Protein AF-A0A2K0TK95-F1 (afdb_monomer_lite)

Foldseek 3Di:
DDPPQDPHPDDDDDDDDPVVLVLLVVVVCVVCVPDDPDPPDPDDDPVSVVVSVVVVVVVVVLVCLVLVLVVLLLVLQLVLLCVVQVCLVPDVVSVVSSCVSNDDPPDDDPCRVPNDCPDPPPVPPDDRPDPVSVVSNVVSVVSVVVSPPPDDDVCNVVVVVVVVVVPPDPPPPPDDPDDPDDFAFDDDPDDDPQVVVCVVPVDRDPPPQKDAPQCLCCPDPVVVVVVGHDDPDPHIDGPCNSGGGDPPPPDDDDPDDDD

Organism: NCBI:txid398673

InterPro domains:
  IPR051346 OTU Domain-Containing Deubiquitinase [PTHR13367] (1-124)

Sequence (259 aa):
MRLRQLGSTQSVTFVAPPEVYRSILDLRTEHTRGELSFKTTQIVTSVDVVRWLLEQSCRFNEQMMPLHIAQGLNFCHRTNALWKHPEFLTDQSSLKKLLGVIQLQEHQTLEQLYGTRHSASQTDKMNFDFAQLQRFSFVLDKKRCTASSEALTPAAPFMEVEQEREVEFEVEQVREKHSDIQYTPCKFPGVAGFIKSFVVTGNLEAGGPYLQAFEFIGMTKIGRKFKIKKTASRLFVTREFANTTVHTTRGMGPLESLN

Structure (mmCIF, N/CA/C/O backbone):
data_AF-A0A2K0TK95-F1
#
_entry.id   AF-A0A2K0TK95-F1
#
loop_
_atom_site.group_PDB
_atom_site.id
_atom_site.type_symbol
_atom_site.label_atom_id
_atom_site.label_alt_id
_atom_site.label_comp_id
_atom_site.label_asym_id
_atom_site.label_entity_id
_atom_site.label_seq_id
_atom_site.pdbx_PDB_ins_code
_atom_site.Cartn_x
_atom_site.Cartn_y
_atom_site.Cartn_z
_atom_site.occupancy
_atom_site.B_iso_or_equiv
_atom_site.auth_seq_id
_atom_site.auth_comp_id
_atom_site.auth_asym_id
_atom_site.auth_atom_id
_atom_site.pdbx_PDB_model_num
ATOM 1 N N . MET A 1 1 ? 5.107 -8.353 -11.875 1.00 45.28 1 MET A N 1
ATOM 2 C CA . MET A 1 1 ? 6.148 -8.757 -12.860 1.00 45.28 1 MET A CA 1
ATOM 3 C C . MET A 1 1 ? 7.548 -8.828 -12.236 1.00 45.28 1 MET A C 1
ATOM 5 O O . MET A 1 1 ? 7.823 -8.090 -11.302 1.00 45.28 1 MET A O 1
ATOM 9 N N . ARG A 1 2 ? 8.461 -9.666 -12.760 1.00 48.44 2 ARG A N 1
ATOM 10 C CA . ARG A 1 2 ? 9.912 -9.599 -12.461 1.00 48.44 2 ARG A CA 1
ATOM 11 C C . ARG A 1 2 ? 10.665 -9.165 -13.726 1.00 48.44 2 ARG A C 1
ATOM 13 O O . ARG A 1 2 ? 10.821 -9.973 -14.635 1.00 48.44 2 ARG A O 1
ATOM 20 N N . LEU A 1 3 ? 11.130 -7.915 -13.769 1.00 65.69 3 LEU A N 1
ATOM 21 C CA . LEU A 1 3 ? 11.826 -7.287 -14.908 1.00 65.69 3 LEU A CA 1
ATOM 22 C C . LEU A 1 3 ? 13.277 -7.794 -15.059 1.00 65.69 3 LEU A C 1
ATOM 24 O O . LEU A 1 3 ? 14.240 -7.075 -14.797 1.00 65.69 3 LEU A O 1
ATOM 28 N N . ARG A 1 4 ? 13.463 -9.065 -15.426 1.00 73.25 4 ARG A N 1
ATOM 29 C CA . ARG A 1 4 ? 14.799 -9.638 -15.675 1.00 73.25 4 ARG A CA 1
ATOM 30 C C . ARG A 1 4 ? 15.240 -9.325 -17.112 1.00 73.25 4 ARG A C 1
ATOM 32 O O . ARG A 1 4 ? 14.460 -9.521 -18.029 1.00 73.25 4 ARG A O 1
ATOM 39 N N . GLN A 1 5 ? 16.504 -8.932 -17.303 1.00 75.12 5 GLN A N 1
ATOM 40 C CA . GLN A 1 5 ? 17.118 -8.609 -18.613 1.00 75.12 5 GLN A CA 1
ATOM 41 C C . GLN A 1 5 ? 16.611 -7.328 -19.308 1.00 75.12 5 GLN A C 1
ATOM 43 O O . GLN A 1 5 ? 16.743 -7.186 -20.530 1.00 75.12 5 GLN A O 1
ATOM 48 N N . LEU A 1 6 ? 16.087 -6.370 -18.538 1.00 73.31 6 LEU A N 1
ATOM 49 C CA . LEU A 1 6 ? 15.752 -5.043 -19.048 1.00 73.31 6 LEU A CA 1
ATOM 50 C C . LEU A 1 6 ? 17.000 -4.364 -19.645 1.00 73.31 6 LEU A C 1
ATOM 52 O O . LEU A 1 6 ? 18.047 -4.316 -19.001 1.00 73.31 6 LEU A O 1
ATOM 56 N N . GLY A 1 7 ? 16.898 -3.885 -20.885 1.00 67.94 7 GLY A N 1
ATOM 57 C CA . GLY A 1 7 ? 18.006 -3.286 -21.640 1.00 67.94 7 GLY A CA 1
ATOM 58 C C . GLY A 1 7 ? 18.851 -4.272 -22.459 1.00 67.94 7 GLY A C 1
ATOM 59 O O . GLY A 1 7 ? 19.685 -3.826 -23.240 1.00 67.94 7 GLY A O 1
ATOM 60 N N . SER A 1 8 ? 18.635 -5.590 -22.332 1.00 78.94 8 SER A N 1
ATOM 61 C CA . SER A 1 8 ? 19.323 -6.613 -23.143 1.00 78.94 8 SER A CA 1
ATOM 62 C C . SER A 1 8 ? 18.391 -7.283 -24.154 1.00 78.94 8 SER A C 1
ATOM 64 O O . SER A 1 8 ? 18.661 -7.254 -25.351 1.00 78.94 8 SER A O 1
ATOM 66 N N . THR A 1 9 ? 17.290 -7.874 -23.687 1.00 81.31 9 THR A N 1
ATOM 67 C CA . THR A 1 9 ? 16.287 -8.551 -24.536 1.00 81.31 9 THR A CA 1
ATOM 68 C C . THR A 1 9 ? 14.897 -7.937 -24.406 1.00 81.31 9 THR A C 1
ATOM 70 O O . THR A 1 9 ? 14.016 -8.241 -25.205 1.00 81.31 9 THR A O 1
ATOM 73 N N . GLN A 1 10 ? 14.696 -7.076 -23.406 1.00 80.94 10 GLN A N 1
ATOM 74 C CA . GLN A 1 10 ? 13.426 -6.427 -23.105 1.00 80.94 10 GLN A CA 1
ATOM 75 C C . GLN A 1 10 ? 13.610 -4.911 -23.036 1.00 80.94 10 GLN A C 1
ATOM 77 O O . GLN A 1 10 ? 14.616 -4.422 -22.518 1.00 80.94 10 GLN A O 1
ATOM 82 N N . SER A 1 11 ? 12.613 -4.173 -23.516 1.00 81.06 11 SER A N 1
ATOM 83 C CA . SER A 1 11 ? 12.519 -2.716 -23.420 1.00 81.06 11 SER A CA 1
ATOM 84 C C . SER A 1 11 ? 11.207 -2.318 -22.753 1.00 81.06 11 SER A C 1
ATOM 86 O O . SER A 1 11 ? 10.224 -3.052 -22.825 1.00 81.06 11 SER A O 1
ATOM 88 N N . VAL A 1 12 ? 11.189 -1.143 -22.129 1.00 83.06 12 VAL A N 1
ATOM 89 C CA . VAL A 1 12 ? 9.991 -0.558 -21.518 1.00 83.06 12 VAL A CA 1
ATOM 90 C C . VAL A 1 12 ? 9.650 0.726 -22.259 1.00 83.06 12 VAL A C 1
ATOM 92 O O . VAL A 1 12 ? 10.527 1.546 -22.531 1.00 83.06 12 VAL A O 1
ATOM 95 N N . THR A 1 13 ? 8.370 0.890 -22.568 1.00 86.62 13 THR A N 1
ATOM 96 C CA . THR A 1 13 ? 7.809 2.111 -23.141 1.00 86.62 13 THR A CA 1
ATOM 97 C C . THR A 1 13 ? 6.749 2.628 -22.187 1.00 86.62 13 THR A C 1
ATOM 99 O O . THR A 1 13 ? 5.870 1.877 -21.773 1.00 86.62 13 THR A O 1
ATOM 102 N N . PHE A 1 14 ? 6.844 3.905 -21.835 1.00 87.50 14 PHE A N 1
ATOM 103 C CA . PHE A 1 14 ? 5.865 4.572 -20.989 1.00 87.50 14 PHE A CA 1
ATOM 104 C C . PHE A 1 14 ? 4.811 5.222 -21.877 1.00 87.50 14 PHE A C 1
ATOM 106 O O . PHE A 1 14 ? 5.149 5.945 -22.815 1.00 87.50 14 PHE A O 1
ATOM 113 N N . VAL A 1 15 ? 3.544 4.964 -21.576 1.00 88.25 15 VAL A N 1
ATOM 114 C CA . VAL A 1 15 ? 2.404 5.606 -22.230 1.00 88.25 15 VAL A CA 1
ATOM 115 C C . VAL A 1 15 ? 1.676 6.395 -21.156 1.00 88.25 15 VAL A C 1
ATOM 117 O O . VAL A 1 15 ? 1.347 5.848 -20.109 1.00 88.25 15 VAL A O 1
ATOM 120 N N . ALA A 1 16 ? 1.472 7.683 -21.400 1.00 86.00 16 ALA A N 1
ATOM 121 C CA . ALA A 1 16 ? 0.841 8.587 -20.454 1.00 86.00 16 ALA A CA 1
ATOM 122 C C . ALA A 1 16 ? -0.153 9.496 -21.189 1.00 86.00 16 ALA A C 1
ATOM 124 O O . ALA A 1 16 ? 0.132 9.905 -22.321 1.00 86.00 16 ALA A O 1
ATOM 125 N N . PRO A 1 17 ? -1.298 9.830 -20.572 1.00 92.56 17 PRO A N 1
ATOM 126 C CA . PRO A 1 17 ? -2.205 10.826 -21.120 1.00 92.56 17 PRO A CA 1
ATOM 127 C C . PRO A 1 17 ? -1.558 12.228 -21.101 1.00 92.56 17 PRO A C 1
ATOM 129 O O . PRO A 1 17 ? -0.597 12.458 -20.351 1.00 92.56 17 PRO A O 1
ATOM 132 N N . PRO A 1 18 ? -2.051 13.182 -21.915 1.00 89.81 18 PRO A N 1
ATOM 133 C CA . PRO A 1 18 ? -1.459 14.517 -22.035 1.00 89.81 18 PRO A CA 1
ATOM 134 C C . PRO A 1 18 ? -1.312 15.267 -20.703 1.00 89.81 18 PRO A C 1
ATOM 136 O O . PRO A 1 18 ? -0.370 16.040 -20.530 1.00 89.81 18 PRO A O 1
ATOM 139 N N . GLU A 1 19 ? -2.223 15.040 -19.760 1.00 92.56 19 GLU A N 1
ATOM 140 C CA . GLU A 1 19 ? -2.238 15.654 -18.430 1.00 92.56 19 GLU A CA 1
ATOM 141 C C . GLU A 1 19 ? -1.043 15.182 -17.592 1.00 92.56 19 GLU A C 1
ATOM 143 O O . GLU A 1 19 ? -0.318 15.996 -17.019 1.00 92.56 19 GLU A O 1
ATOM 148 N N . VAL A 1 20 ? -0.776 13.874 -17.598 1.00 91.62 20 VAL A N 1
ATOM 149 C CA . VAL A 1 20 ? 0.371 13.274 -16.901 1.00 91.62 20 VAL A CA 1
ATOM 150 C C . VAL A 1 20 ? 1.680 13.701 -17.559 1.00 91.62 20 VAL A C 1
ATOM 152 O O . VAL A 1 20 ? 2.631 14.050 -16.865 1.00 91.62 20 VAL A O 1
ATOM 155 N N . TYR A 1 21 ? 1.727 13.752 -18.895 1.00 89.94 21 TYR A N 1
ATOM 156 C CA . TYR A 1 21 ? 2.911 14.224 -19.617 1.00 89.94 21 TYR A CA 1
ATOM 157 C C . TYR A 1 21 ? 3.297 15.658 -19.225 1.00 89.94 21 TYR A C 1
ATOM 159 O O . TYR A 1 21 ? 4.472 15.934 -18.980 1.00 89.94 21 TYR A O 1
ATOM 167 N N . ARG A 1 22 ? 2.314 16.564 -19.117 1.00 89.19 22 ARG A N 1
ATOM 168 C CA . ARG A 1 22 ? 2.537 17.941 -18.642 1.00 89.19 22 ARG A CA 1
ATOM 169 C C . ARG A 1 22 ? 3.030 17.961 -17.198 1.00 89.19 22 ARG A C 1
ATOM 171 O O . ARG A 1 22 ? 4.047 18.585 -16.930 1.00 89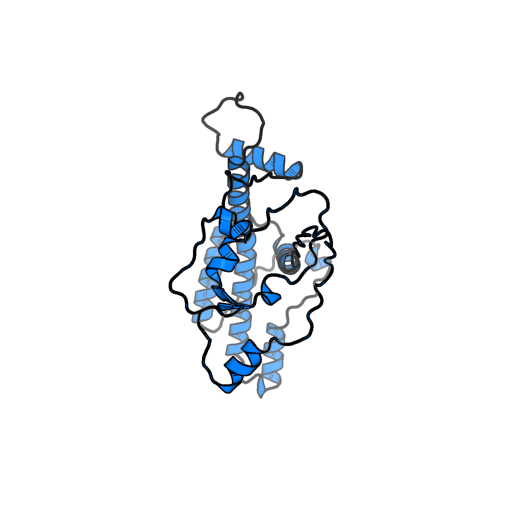.19 22 ARG A O 1
ATOM 178 N N . SER A 1 23 ? 2.401 17.189 -16.312 1.00 91.00 23 SER A N 1
ATOM 179 C CA . SER A 1 23 ? 2.817 17.098 -14.908 1.00 91.00 23 SER A CA 1
ATOM 180 C C . SER A 1 23 ? 4.266 16.605 -14.737 1.00 91.00 23 SER A C 1
ATOM 182 O O . SER A 1 23 ? 5.000 17.114 -13.889 1.00 91.00 23 SER A O 1
ATOM 184 N N . ILE A 1 24 ? 4.724 15.667 -15.579 1.00 91.50 24 ILE A N 1
ATOM 185 C CA . ILE A 1 24 ? 6.128 15.217 -15.602 1.00 91.50 24 ILE A CA 1
ATOM 186 C C . ILE A 1 24 ? 7.073 16.368 -15.980 1.00 91.50 24 ILE A C 1
ATOM 188 O O . ILE A 1 24 ? 8.156 16.503 -15.401 1.00 91.50 24 ILE A O 1
ATOM 192 N N . LEU A 1 25 ? 6.688 17.190 -16.959 1.00 87.62 25 LEU A N 1
ATOM 193 C CA . LEU A 1 25 ? 7.480 18.347 -17.376 1.00 87.62 25 LEU A CA 1
ATOM 194 C C . LEU A 1 25 ? 7.518 19.428 -16.293 1.00 87.62 25 LEU A C 1
ATOM 196 O O . LEU A 1 25 ? 8.600 19.939 -16.003 1.00 87.62 25 LEU A O 1
ATOM 200 N N . ASP A 1 26 ? 6.383 19.727 -15.665 1.00 88.19 26 ASP A N 1
ATOM 201 C CA . ASP A 1 26 ? 6.287 20.729 -14.600 1.00 88.19 26 ASP A CA 1
ATOM 202 C C . ASP A 1 26 ? 7.219 20.365 -13.437 1.00 88.19 26 ASP A C 1
ATOM 204 O O . ASP A 1 26 ? 8.082 21.158 -13.052 1.00 88.19 26 ASP A O 1
ATOM 208 N N . LEU A 1 27 ? 7.168 19.108 -12.986 1.00 87.88 27 LEU A N 1
ATOM 209 C CA . LEU A 1 27 ? 8.042 18.604 -11.928 1.00 87.88 27 LEU A CA 1
ATOM 210 C C . LEU A 1 27 ? 9.535 18.698 -12.284 1.00 87.88 27 LEU A C 1
ATOM 212 O O . LEU A 1 27 ? 10.376 19.028 -11.443 1.00 87.88 27 LEU A O 1
ATOM 216 N N . ARG A 1 28 ? 9.901 18.438 -13.546 1.00 83.94 28 ARG A N 1
ATOM 217 C CA . ARG A 1 28 ? 11.286 18.634 -14.000 1.00 83.94 28 ARG A CA 1
ATOM 218 C C . ARG A 1 28 ? 11.712 20.090 -13.827 1.00 83.94 28 ARG A C 1
ATOM 220 O O . ARG A 1 28 ? 12.834 20.337 -13.381 1.00 83.94 28 ARG A O 1
ATOM 227 N N . THR A 1 29 ? 10.849 21.041 -14.181 1.00 76.31 29 THR A N 1
ATOM 228 C CA . THR A 1 29 ? 11.181 22.468 -14.072 1.00 76.31 29 THR A CA 1
ATOM 229 C C . THR A 1 29 ? 11.347 22.920 -12.625 1.00 76.31 29 THR A C 1
ATOM 231 O O . THR A 1 29 ? 12.261 23.694 -12.355 1.00 76.31 29 THR A O 1
ATOM 234 N N . GLU A 1 30 ? 10.550 22.393 -11.691 1.00 76.81 30 GLU A N 1
ATOM 235 C CA . GLU A 1 30 ? 10.643 22.698 -10.256 1.00 76.81 30 GLU A CA 1
ATOM 236 C C . GLU A 1 30 ? 12.010 22.314 -9.668 1.00 76.81 30 GLU A C 1
ATOM 238 O O . GLU A 1 30 ? 12.629 23.113 -8.963 1.00 76.81 30 GLU A O 1
ATOM 243 N N . HIS A 1 31 ? 12.529 21.135 -10.025 1.00 69.69 31 HIS A N 1
ATOM 244 C CA . HIS A 1 31 ? 13.796 20.617 -9.492 1.00 69.69 31 HIS A CA 1
ATOM 245 C C . HIS A 1 31 ? 15.055 21.061 -10.254 1.00 69.69 31 HIS A C 1
ATOM 247 O O . HIS A 1 31 ? 16.162 20.862 -9.759 1.00 69.69 31 HIS A O 1
ATOM 253 N N . THR A 1 32 ? 14.912 21.667 -11.436 1.00 67.69 32 THR A N 1
ATOM 254 C CA . THR A 1 32 ? 16.045 22.071 -12.299 1.00 67.69 32 THR A CA 1
ATOM 255 C C . THR A 1 32 ? 16.277 23.591 -12.278 1.00 67.69 32 THR A C 1
ATOM 257 O O . THR A 1 32 ? 17.001 24.126 -13.112 1.00 67.69 32 THR A O 1
ATOM 260 N N . ARG A 1 33 ? 15.691 24.315 -11.309 1.00 57.25 33 ARG A N 1
ATOM 261 C CA . ARG A 1 33 ? 15.668 25.794 -11.196 1.00 57.25 33 ARG A CA 1
ATOM 262 C C . ARG A 1 33 ? 17.027 26.530 -11.113 1.00 57.25 33 ARG A C 1
ATOM 264 O O . ARG A 1 33 ? 17.032 27.727 -10.846 1.00 57.25 33 ARG A O 1
ATOM 271 N N . GLY A 1 34 ? 18.162 25.884 -11.374 1.00 56.41 34 GLY A N 1
ATOM 272 C CA . GLY A 1 34 ? 19.488 26.516 -11.349 1.00 56.41 34 GLY A CA 1
ATOM 273 C C . GLY A 1 34 ? 20.395 26.239 -12.549 1.00 56.41 34 GLY A C 1
ATOM 274 O O . GLY A 1 34 ? 21.250 27.064 -12.849 1.00 56.41 34 GLY A O 1
ATOM 275 N N . GLU A 1 35 ? 20.224 25.135 -13.274 1.00 55.25 35 GLU A N 1
ATOM 276 C CA . GLU A 1 35 ? 21.174 24.735 -14.316 1.00 55.25 35 GLU A CA 1
ATOM 277 C C . GLU A 1 35 ? 20.431 24.077 -15.476 1.00 55.25 35 GLU A C 1
ATOM 279 O O . GLU A 1 35 ? 19.753 23.081 -15.276 1.00 55.25 35 GLU A O 1
ATOM 284 N N . LEU A 1 36 ? 20.620 24.618 -16.687 1.00 53.25 36 LEU A N 1
ATOM 285 C CA . LEU A 1 36 ? 20.067 24.205 -17.994 1.00 53.25 36 LEU A CA 1
ATOM 286 C C . LEU A 1 36 ? 18.943 25.107 -18.520 1.00 53.25 36 LEU A C 1
ATOM 288 O O . LEU A 1 36 ? 17.783 24.736 -18.680 1.00 53.25 36 LEU A O 1
ATOM 292 N N . SER A 1 37 ? 19.382 26.307 -18.901 1.00 45.44 37 SER A N 1
ATOM 293 C CA . SER A 1 37 ? 18.887 27.068 -20.050 1.00 45.44 37 SER A CA 1
ATOM 294 C C . SER A 1 37 ? 18.309 26.161 -21.147 1.00 45.44 37 SER A C 1
ATOM 296 O O . SER A 1 37 ? 19.062 25.432 -21.785 1.00 45.44 37 SER A O 1
ATOM 298 N N . PHE A 1 38 ? 16.979 26.188 -21.306 1.00 49.62 38 PHE A N 1
ATOM 299 C CA . PHE A 1 38 ? 16.142 26.189 -22.526 1.00 49.62 38 PHE A CA 1
ATOM 300 C C . PHE A 1 38 ? 16.577 25.425 -23.808 1.00 49.62 38 PHE A C 1
ATOM 302 O O . PHE A 1 38 ? 15.979 25.625 -24.862 1.00 49.62 38 PHE A O 1
ATOM 309 N N . LYS A 1 39 ? 17.597 24.561 -23.797 1.00 50.06 39 LYS A N 1
ATOM 310 C CA . LYS A 1 39 ? 18.219 24.034 -25.027 1.00 50.06 39 LYS A CA 1
ATOM 311 C C . LYS A 1 39 ? 18.348 22.521 -25.126 1.00 50.06 39 LYS A C 1
ATOM 313 O O . LYS A 1 39 ? 18.652 22.040 -26.214 1.00 50.06 39 LYS A O 1
ATOM 318 N N . THR A 1 40 ? 18.056 21.761 -24.076 1.00 50.22 40 THR A N 1
ATOM 319 C CA . THR A 1 40 ? 18.049 20.295 -24.176 1.00 50.22 40 THR A CA 1
ATOM 320 C C . THR A 1 40 ? 16.615 19.811 -24.345 1.00 50.22 40 THR A C 1
ATOM 322 O O . THR A 1 40 ? 15.855 19.740 -23.388 1.00 50.22 40 THR A O 1
ATOM 325 N N . THR A 1 41 ? 16.263 19.582 -25.609 1.00 54.62 41 THR A N 1
ATOM 326 C CA . THR A 1 41 ? 15.181 18.759 -26.171 1.00 54.62 41 THR A CA 1
ATOM 327 C C . THR A 1 41 ? 14.015 18.408 -25.233 1.00 54.62 41 THR A C 1
ATOM 329 O O . THR A 1 41 ? 14.176 17.661 -24.274 1.00 54.62 41 THR A O 1
ATOM 332 N N . GLN A 1 42 ? 12.807 18.859 -25.599 1.00 61.78 42 GLN A N 1
ATOM 333 C CA . GLN A 1 42 ? 11.500 18.658 -24.935 1.00 61.78 42 GLN A CA 1
ATOM 334 C C . GLN A 1 42 ? 11.056 17.191 -24.723 1.00 61.78 42 GLN A C 1
ATOM 336 O O . GLN A 1 42 ? 9.891 16.929 -24.427 1.00 61.78 42 GLN A O 1
ATOM 341 N N . ILE A 1 43 ? 11.945 16.220 -24.917 1.00 77.81 43 ILE A N 1
ATOM 342 C CA . ILE A 1 43 ? 11.626 14.800 -24.870 1.00 77.81 43 ILE A CA 1
ATOM 343 C C . ILE A 1 43 ? 11.712 14.330 -23.418 1.00 77.81 43 ILE A C 1
ATOM 345 O O . ILE A 1 43 ? 12.725 14.507 -22.736 1.00 77.81 43 ILE A O 1
ATOM 349 N N . VAL A 1 44 ? 10.624 13.729 -22.944 1.00 84.44 44 VAL A N 1
ATOM 350 C CA . VAL A 1 44 ? 10.576 13.069 -21.641 1.00 84.44 44 VAL A CA 1
ATOM 351 C C . VAL A 1 44 ? 11.434 11.809 -21.665 1.00 84.44 44 VAL A C 1
ATOM 353 O O . VAL A 1 44 ? 11.290 10.967 -22.549 1.00 84.44 44 VAL A O 1
ATOM 356 N N . THR A 1 45 ? 12.336 11.677 -20.691 1.00 88.31 45 THR A N 1
ATOM 357 C CA . THR A 1 45 ? 13.157 10.476 -20.515 1.00 88.31 45 THR A CA 1
ATOM 358 C C . THR A 1 45 ? 12.558 9.579 -19.437 1.00 88.31 45 THR A C 1
ATOM 360 O O . THR A 1 45 ? 11.756 10.018 -18.611 1.00 88.31 45 THR A O 1
ATOM 363 N N . SER A 1 46 ? 12.983 8.316 -19.391 1.00 88.69 46 SER A N 1
ATOM 364 C CA . SER A 1 46 ? 12.563 7.384 -18.338 1.00 88.69 46 SER A CA 1
ATOM 365 C C . SER A 1 46 ? 12.920 7.870 -16.928 1.00 88.69 46 SER A C 1
ATOM 367 O O . SER A 1 46 ? 12.195 7.570 -15.984 1.00 88.69 46 SER A O 1
ATOM 369 N N . VAL A 1 47 ? 14.000 8.645 -16.771 1.00 87.50 47 VAL A N 1
ATOM 370 C CA . VAL A 1 47 ? 14.409 9.219 -15.477 1.00 87.50 47 VAL A CA 1
ATOM 371 C C . VAL A 1 47 ? 13.367 10.212 -14.969 1.00 87.50 47 VAL A C 1
ATOM 373 O O . VAL A 1 47 ? 13.049 10.218 -13.782 1.00 87.50 47 VAL A O 1
ATOM 376 N N . ASP A 1 48 ? 12.805 11.020 -15.866 1.00 88.75 48 ASP A N 1
ATOM 377 C CA . ASP A 1 48 ? 11.777 12.000 -15.518 1.00 88.75 48 ASP A CA 1
ATOM 378 C C . ASP A 1 48 ? 10.477 11.321 -15.096 1.00 88.75 48 ASP A C 1
ATOM 380 O O . ASP A 1 48 ? 9.868 11.727 -14.111 1.00 88.75 48 ASP A O 1
ATOM 384 N N . VAL A 1 49 ? 10.097 10.246 -15.796 1.00 91.31 49 VAL A N 1
ATOM 385 C CA . VAL A 1 49 ? 8.919 9.441 -15.449 1.00 91.31 49 VAL A CA 1
ATOM 386 C C . VAL A 1 49 ? 9.088 8.801 -14.072 1.00 91.31 49 VAL A C 1
ATOM 388 O O . VAL A 1 49 ? 8.197 8.911 -13.237 1.00 91.31 49 VAL A O 1
ATOM 391 N N . VAL A 1 50 ? 10.233 8.165 -13.804 1.00 91.25 50 VAL A N 1
ATOM 392 C CA . VAL A 1 50 ? 10.491 7.522 -12.503 1.00 91.25 50 VAL A CA 1
ATOM 393 C C . VAL A 1 50 ? 10.509 8.552 -11.376 1.00 91.25 50 VAL A C 1
ATOM 395 O O . VAL A 1 50 ? 9.932 8.305 -10.320 1.00 91.25 50 VAL A O 1
ATOM 398 N N . ARG A 1 51 ? 11.124 9.720 -11.592 1.00 91.56 51 ARG A N 1
ATOM 399 C CA . ARG A 1 51 ? 11.114 10.802 -10.601 1.00 91.56 51 ARG A CA 1
ATOM 400 C C . ARG A 1 51 ? 9.695 11.290 -10.324 1.00 91.56 51 ARG A C 1
ATOM 402 O O . ARG A 1 51 ? 9.321 11.413 -9.164 1.00 91.56 51 ARG A O 1
ATOM 409 N N . TRP A 1 52 ? 8.915 11.534 -11.375 1.00 93.81 52 TRP A N 1
ATOM 410 C CA . TRP A 1 52 ? 7.523 11.944 -11.240 1.00 93.81 52 TRP A CA 1
ATOM 411 C C . TRP A 1 52 ? 6.695 10.901 -10.482 1.00 93.81 52 TRP A C 1
ATOM 413 O O . TRP A 1 52 ? 5.970 11.272 -9.569 1.00 93.81 52 TRP A O 1
ATOM 423 N N . LEU A 1 53 ? 6.860 9.606 -10.779 1.00 93.25 53 LEU A N 1
ATOM 424 C CA . LEU A 1 53 ? 6.177 8.519 -10.065 1.00 93.25 53 LEU A CA 1
ATOM 425 C C . LEU A 1 53 ? 6.506 8.498 -8.567 1.00 93.25 53 LEU A C 1
ATOM 427 O O . LEU A 1 53 ? 5.611 8.302 -7.744 1.00 93.25 53 LEU A O 1
ATOM 431 N N . LEU A 1 54 ? 7.777 8.703 -8.208 1.00 93.56 54 LEU A N 1
ATOM 432 C CA . LEU A 1 54 ? 8.192 8.782 -6.807 1.00 93.56 54 LEU A CA 1
ATOM 433 C C . LEU A 1 54 ? 7.569 9.994 -6.111 1.00 93.56 54 LEU A C 1
ATOM 435 O O . LEU A 1 54 ? 7.040 9.841 -5.014 1.00 93.56 54 LEU A O 1
ATOM 439 N N . GLU A 1 55 ? 7.561 11.160 -6.761 1.00 92.38 55 GLU A N 1
ATOM 440 C CA . GLU A 1 55 ? 6.890 12.343 -6.215 1.00 92.38 55 GLU A CA 1
ATOM 441 C C . GLU A 1 55 ? 5.391 12.098 -6.028 1.00 92.38 55 GLU A C 1
ATOM 443 O O . GLU A 1 55 ? 4.864 12.378 -4.955 1.00 92.38 55 GLU A O 1
ATOM 448 N N . GLN A 1 56 ? 4.695 11.569 -7.041 1.00 90.31 56 GLN A N 1
ATOM 449 C CA . GLN A 1 56 ? 3.260 11.300 -6.923 1.00 90.31 56 GLN A CA 1
ATOM 450 C C . GLN A 1 56 ? 2.979 10.326 -5.781 1.00 90.31 56 GLN A C 1
ATOM 452 O O . GLN A 1 56 ? 2.028 10.530 -5.037 1.00 90.31 56 GLN A O 1
ATOM 457 N N . SER A 1 57 ? 3.840 9.323 -5.587 1.00 89.44 57 SER A N 1
ATOM 458 C CA . SER A 1 57 ? 3.733 8.393 -4.457 1.00 89.44 57 SER A CA 1
ATOM 459 C C . SER A 1 57 ? 3.898 9.111 -3.112 1.00 89.44 57 SER A C 1
ATOM 461 O O . SER A 1 57 ? 3.144 8.847 -2.178 1.00 89.44 57 SER A O 1
ATOM 463 N N . CYS A 1 58 ? 4.853 10.039 -2.996 1.00 89.94 58 CYS A N 1
ATOM 464 C CA . CYS A 1 58 ? 5.030 10.857 -1.793 1.00 89.94 58 CYS A CA 1
ATOM 465 C C . CYS A 1 58 ? 3.815 11.758 -1.535 1.00 89.94 58 CYS A C 1
ATOM 467 O O . CYS A 1 58 ? 3.249 11.706 -0.444 1.00 89.94 58 CYS A O 1
ATOM 469 N N . ARG A 1 59 ? 3.364 12.509 -2.547 1.00 86.75 59 ARG A N 1
ATOM 470 C CA . ARG A 1 59 ? 2.184 13.386 -2.453 1.00 86.75 59 ARG A CA 1
ATOM 471 C C . ARG A 1 59 ? 0.930 12.605 -2.086 1.00 86.75 59 ARG A C 1
ATOM 473 O O . ARG A 1 59 ? 0.169 13.043 -1.234 1.00 86.75 59 ARG A O 1
ATOM 480 N N . PHE A 1 60 ? 0.734 11.436 -2.686 1.00 83.62 60 PHE A N 1
ATOM 481 C CA . PHE A 1 60 ? -0.377 10.549 -2.360 1.00 83.62 60 PHE A CA 1
ATOM 482 C C . PHE A 1 60 ? -0.307 10.069 -0.907 1.00 83.62 60 PHE A C 1
ATOM 484 O O . PHE A 1 60 ? -1.292 10.161 -0.179 1.00 83.62 60 PHE A O 1
ATOM 491 N N . ASN A 1 61 ? 0.867 9.630 -0.440 1.00 83.69 61 ASN A N 1
ATOM 492 C CA . ASN A 1 61 ? 1.051 9.226 0.955 1.00 83.69 61 ASN A CA 1
ATOM 493 C C . ASN A 1 61 ? 0.733 10.367 1.931 1.00 83.69 61 ASN A C 1
ATOM 495 O O . ASN A 1 61 ? 0.093 10.134 2.957 1.00 83.69 61 ASN A O 1
ATOM 499 N N . GLU A 1 62 ? 1.151 11.592 1.614 1.00 83.88 62 GLU A N 1
ATOM 500 C CA . GLU A 1 62 ? 0.846 12.789 2.403 1.00 83.88 62 GLU A CA 1
ATOM 501 C C . GLU A 1 62 ? -0.650 13.112 2.393 1.00 83.88 62 GLU A C 1
ATOM 503 O O . GLU A 1 62 ? -1.236 13.338 3.453 1.00 83.88 62 GLU A O 1
ATOM 508 N N . GLN A 1 63 ? -1.290 13.055 1.224 1.00 80.25 63 GLN A N 1
ATOM 509 C CA . GLN A 1 63 ? -2.735 13.236 1.079 1.00 80.25 63 GLN A CA 1
ATOM 510 C C . GLN A 1 63 ? -3.526 12.176 1.851 1.00 80.25 63 GLN A C 1
ATOM 512 O O . GLN A 1 63 ? -4.587 12.494 2.378 1.00 80.25 63 GLN A O 1
ATOM 517 N N . MET A 1 64 ? -3.008 10.950 1.980 1.00 80.50 64 MET A N 1
ATOM 518 C CA . MET A 1 64 ? -3.615 9.854 2.750 1.00 80.50 64 MET A CA 1
ATOM 519 C C . MET A 1 64 ? -3.449 9.993 4.271 1.00 80.50 64 MET A C 1
ATOM 521 O O . MET A 1 64 ? -4.134 9.314 5.041 1.00 80.50 64 MET A O 1
ATOM 525 N N . MET A 1 65 ? -2.578 10.882 4.758 1.00 82.19 65 MET A N 1
ATOM 526 C CA . MET A 1 65 ? -2.341 11.044 6.199 1.00 82.19 65 MET A CA 1
ATOM 527 C C . MET A 1 65 ? -3.588 11.435 7.011 1.00 82.19 65 MET A C 1
ATOM 529 O O . MET A 1 65 ? -3.799 10.828 8.066 1.00 82.19 65 MET A O 1
ATOM 533 N N . PRO A 1 66 ? -4.435 12.397 6.588 1.00 80.75 66 PRO A N 1
ATOM 534 C CA . PRO A 1 66 ? -5.672 12.733 7.290 1.00 80.75 66 PRO A CA 1
ATOM 535 C C . PRO A 1 66 ? -6.621 11.539 7.428 1.00 80.75 66 PRO A C 1
ATOM 537 O O . PRO A 1 66 ? -7.215 11.362 8.492 1.00 80.75 66 PRO A O 1
ATOM 540 N N . LEU A 1 67 ? -6.710 10.694 6.396 1.00 80.25 67 LEU A N 1
ATOM 541 C CA . LEU A 1 67 ? -7.511 9.473 6.426 1.00 80.25 67 LEU A CA 1
ATOM 542 C C . LEU A 1 67 ? -6.968 8.483 7.463 1.00 80.25 67 LEU A C 1
ATOM 544 O O . LEU A 1 67 ? -7.706 8.050 8.346 1.00 80.25 67 LEU A O 1
ATOM 548 N N . HIS A 1 68 ? -5.666 8.186 7.435 1.00 83.44 68 HIS A N 1
ATOM 549 C CA . HIS A 1 68 ? -5.045 7.303 8.429 1.00 83.44 68 HIS A CA 1
ATOM 550 C C . HIS A 1 68 ? -5.219 7.817 9.867 1.00 83.44 68 HIS A C 1
ATOM 552 O O . HIS A 1 68 ? -5.410 7.034 10.800 1.00 83.44 68 HIS A O 1
ATOM 558 N N . ILE A 1 69 ? -5.174 9.139 10.063 1.00 84.75 69 ILE A N 1
ATOM 559 C CA . ILE A 1 69 ? -5.450 9.764 11.361 1.00 84.75 69 ILE A CA 1
ATOM 560 C C . ILE A 1 69 ? -6.907 9.526 11.772 1.00 84.75 69 ILE A C 1
ATOM 562 O O . ILE A 1 69 ? -7.146 9.102 12.903 1.00 84.75 69 ILE A O 1
ATOM 566 N N . ALA A 1 70 ? -7.869 9.754 10.875 1.00 82.50 70 ALA A N 1
ATOM 567 C CA . ALA A 1 70 ? -9.286 9.511 11.141 1.00 82.50 70 ALA A CA 1
ATOM 568 C C . ALA A 1 70 ? -9.558 8.034 11.474 1.00 82.50 70 ALA A C 1
ATOM 570 O O . ALA A 1 70 ? -10.206 7.738 12.479 1.00 82.50 70 ALA A O 1
ATOM 571 N N . GLN A 1 71 ? -8.981 7.101 10.713 1.00 85.25 71 GLN A N 1
ATOM 572 C CA 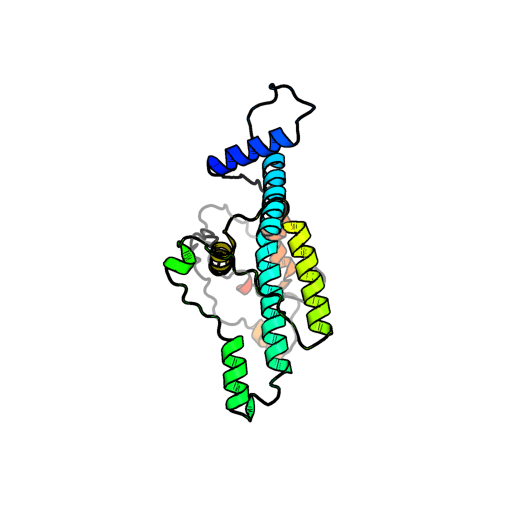. GLN A 1 71 ? -9.047 5.662 10.985 1.00 85.25 71 GLN A CA 1
ATOM 573 C C . GLN A 1 71 ? -8.456 5.312 12.359 1.00 85.25 71 GLN A C 1
ATOM 575 O O . GLN A 1 71 ? -9.057 4.550 13.120 1.00 85.25 71 GLN A O 1
ATOM 580 N N . GLY A 1 72 ? -7.315 5.906 12.720 1.00 88.50 72 GLY A N 1
ATOM 581 C CA . GLY A 1 72 ? -6.701 5.731 14.036 1.00 88.50 72 GLY A CA 1
ATOM 582 C C . GLY A 1 72 ? -7.575 6.252 15.185 1.00 88.50 72 GLY A C 1
ATOM 583 O O . GLY A 1 72 ? -7.689 5.595 16.221 1.00 88.50 72 GLY A O 1
ATOM 584 N N . LEU A 1 73 ? -8.239 7.395 14.999 1.00 86.25 73 LEU A N 1
ATOM 585 C CA . LEU A 1 73 ? -9.187 7.936 15.977 1.00 86.25 73 LEU A CA 1
ATOM 586 C C . LEU A 1 73 ? -10.439 7.054 16.093 1.00 86.25 73 LEU A C 1
ATOM 588 O O . LEU A 1 73 ? -10.874 6.753 17.207 1.00 86.25 73 LEU A O 1
ATOM 592 N N . ASN A 1 74 ? -10.964 6.560 14.970 1.00 86.00 74 ASN A N 1
ATOM 593 C CA . ASN A 1 74 ? -12.073 5.604 14.942 1.00 86.00 74 ASN A CA 1
ATOM 594 C C . ASN A 1 74 ? -11.715 4.298 15.665 1.00 86.00 74 ASN A C 1
ATOM 596 O O . ASN A 1 74 ? -12.528 3.765 16.426 1.00 86.00 74 ASN A O 1
ATOM 600 N N . PHE A 1 75 ? -10.486 3.804 15.498 1.00 90.44 75 PHE A N 1
ATOM 601 C CA . PHE A 1 75 ? -9.980 2.667 16.263 1.00 90.44 75 PHE A CA 1
ATOM 602 C C . PHE A 1 75 ? -10.005 2.946 17.772 1.00 90.44 75 PHE A C 1
ATOM 604 O O . PHE A 1 75 ? -10.531 2.125 18.531 1.00 90.44 75 PHE A O 1
ATOM 611 N N . CYS A 1 76 ? -9.496 4.101 18.219 1.00 90.81 76 CYS A N 1
ATOM 612 C CA . CYS A 1 76 ? -9.558 4.484 19.632 1.00 90.81 76 CYS A CA 1
ATOM 613 C C . CYS A 1 76 ? -10.995 4.542 20.143 1.00 90.81 76 CYS A C 1
ATOM 615 O O . CYS A 1 76 ? -11.273 4.044 21.231 1.00 90.81 76 CYS A O 1
ATOM 617 N N . HIS A 1 77 ? -11.910 5.100 19.354 1.00 87.06 77 HIS A N 1
ATOM 618 C CA . HIS A 1 77 ? -13.317 5.225 19.716 1.00 87.06 77 HIS A CA 1
ATOM 619 C C . HIS A 1 77 ? -13.981 3.857 19.923 1.00 87.06 77 HIS A C 1
ATOM 621 O O . HIS A 1 77 ? -14.552 3.588 20.984 1.00 87.06 77 HIS A O 1
ATOM 627 N N . ARG A 1 78 ? -13.818 2.947 18.956 1.00 89.81 78 ARG A N 1
ATOM 628 C CA . ARG A 1 78 ? -14.363 1.582 19.028 1.00 89.81 78 ARG A CA 1
ATOM 629 C C . ARG A 1 78 ? -13.744 0.786 20.175 1.00 89.81 78 ARG A C 1
ATOM 631 O O . ARG A 1 78 ? -14.459 0.107 20.906 1.00 89.81 78 ARG A O 1
ATOM 638 N N . THR A 1 79 ? -12.434 0.910 20.369 1.00 92.69 79 THR A N 1
ATOM 639 C CA . THR A 1 79 ? -11.708 0.214 21.441 1.00 92.69 79 THR A CA 1
ATOM 640 C C . THR A 1 79 ? -12.130 0.714 22.821 1.00 92.69 79 THR A C 1
ATOM 642 O O . THR A 1 79 ? -12.387 -0.089 23.712 1.00 92.69 79 THR A O 1
ATOM 645 N N . ASN A 1 80 ? -12.287 2.030 22.989 1.00 92.44 80 ASN A N 1
ATOM 646 C CA . ASN A 1 80 ? -12.782 2.638 24.223 1.00 92.44 80 ASN A CA 1
ATOM 647 C C . ASN A 1 80 ? -14.177 2.105 24.576 1.00 92.44 80 ASN A C 1
ATOM 649 O O . ASN A 1 80 ? -14.407 1.710 25.714 1.00 92.44 80 ASN A O 1
ATOM 653 N N . ALA A 1 81 ? -15.094 2.032 23.605 1.00 90.94 81 ALA A N 1
ATOM 654 C CA . ALA A 1 81 ? -16.433 1.489 23.831 1.00 90.94 81 ALA A CA 1
ATOM 655 C C . ALA A 1 81 ? -16.422 -0.008 24.177 1.00 90.94 81 ALA A C 1
ATOM 657 O O . ALA A 1 81 ? -17.125 -0.416 25.101 1.00 90.94 81 ALA A O 1
ATOM 658 N N . LEU A 1 82 ? -15.595 -0.810 23.495 1.00 92.50 82 LEU A N 1
ATOM 659 C CA . LEU A 1 82 ? -15.412 -2.232 23.812 1.00 92.50 82 LEU A CA 1
ATOM 660 C C . LEU A 1 82 ? -14.917 -2.426 25.248 1.00 92.50 82 LEU A C 1
ATOM 662 O O . LEU A 1 82 ? -15.435 -3.270 25.973 1.00 92.50 82 LEU A O 1
ATOM 666 N N . TRP A 1 83 ? -13.940 -1.626 25.675 1.00 93.62 83 TRP A N 1
ATOM 667 C CA . TRP A 1 83 ? -13.381 -1.720 27.023 1.00 93.62 83 TRP A CA 1
ATOM 668 C C . TRP A 1 83 ? -14.326 -1.193 28.112 1.00 93.62 83 TRP A C 1
ATOM 670 O O . TRP A 1 83 ? -14.310 -1.723 29.220 1.00 93.62 83 TRP A O 1
ATOM 680 N N . LYS A 1 84 ? -15.176 -0.194 27.824 1.00 91.62 84 LYS A N 1
ATOM 681 C CA . LYS A 1 84 ? -16.232 0.266 28.753 1.00 91.62 84 LYS A CA 1
ATOM 682 C C . LYS A 1 84 ? -17.360 -0.751 28.934 1.00 91.62 84 LYS A C 1
ATOM 684 O O . LYS A 1 84 ? -18.023 -0.745 29.969 1.00 91.62 84 LYS A O 1
ATOM 689 N N . HIS A 1 85 ? -17.607 -1.587 27.929 1.00 91.31 85 HIS A N 1
ATOM 690 C CA . HIS A 1 85 ? -18.733 -2.517 27.892 1.00 91.31 85 HIS A CA 1
ATOM 691 C C . HIS A 1 85 ? -18.257 -3.963 27.696 1.00 91.31 85 HIS A C 1
ATOM 693 O O . HIS A 1 85 ? -18.608 -4.571 26.689 1.00 91.31 85 HIS A O 1
ATOM 699 N N . PRO A 1 86 ? -17.485 -4.547 28.636 1.00 90.56 86 PRO A N 1
ATOM 700 C CA . PRO A 1 86 ? -16.930 -5.894 28.475 1.00 90.56 86 PRO A CA 1
ATOM 701 C C . PRO A 1 86 ? -18.013 -6.984 28.447 1.00 90.56 86 PRO A C 1
ATOM 703 O O . PRO A 1 86 ? -17.841 -8.013 27.801 1.00 90.56 86 PRO A O 1
ATOM 706 N N . GLU A 1 87 ? -19.155 -6.739 29.090 1.00 91.56 87 GLU A N 1
ATOM 707 C CA . GLU A 1 87 ? -20.290 -7.666 29.171 1.00 91.56 87 GLU A CA 1
ATOM 708 C C . GLU A 1 87 ? -21.268 -7.546 27.990 1.00 91.56 87 GLU A C 1
ATOM 710 O O . GLU A 1 87 ? -22.417 -7.966 28.074 1.00 91.56 87 GLU A O 1
ATOM 715 N N . PHE A 1 88 ? -20.840 -6.995 26.851 1.00 89.69 88 PHE A N 1
ATOM 716 C CA . PHE A 1 88 ? -21.697 -6.825 25.669 1.00 89.69 88 PHE A CA 1
ATOM 717 C C . PHE A 1 88 ? -22.282 -8.138 25.108 1.00 89.69 88 PHE A C 1
ATOM 719 O O . PHE A 1 88 ? -23.236 -8.094 24.336 1.00 89.69 88 PHE A O 1
ATOM 726 N N . LEU A 1 89 ? -21.719 -9.298 25.463 1.00 90.38 89 LEU A N 1
ATOM 727 C CA . LEU A 1 89 ? -22.241 -10.613 25.070 1.00 90.38 89 LEU A CA 1
ATOM 728 C C . LEU A 1 89 ? -23.376 -11.111 25.977 1.00 90.38 89 LEU A C 1
ATOM 730 O O . LEU A 1 89 ? -24.183 -11.930 25.543 1.00 90.38 89 LEU A O 1
ATOM 734 N N . THR A 1 90 ? -23.430 -10.643 27.224 1.00 94.25 90 THR A N 1
ATOM 735 C CA . THR A 1 90 ? -24.372 -11.109 28.255 1.00 94.25 90 THR A CA 1
ATOM 736 C C . THR A 1 90 ? -25.437 -10.065 28.580 1.00 94.25 90 THR A C 1
ATOM 738 O O . THR A 1 90 ? -26.584 -10.428 28.830 1.00 94.25 90 THR A O 1
ATOM 741 N N . ASP A 1 91 ? -25.094 -8.776 28.526 1.00 94.44 91 ASP A N 1
ATOM 742 C CA . ASP A 1 91 ? -26.005 -7.658 28.757 1.00 94.44 91 ASP A CA 1
ATOM 743 C C . ASP A 1 91 ? -26.392 -6.953 27.447 1.00 94.44 91 ASP A C 1
ATOM 745 O O . ASP A 1 91 ? -25.591 -6.293 26.774 1.00 94.44 91 ASP A O 1
ATOM 749 N N . GLN A 1 92 ? -27.684 -7.016 27.128 1.00 92.81 92 GLN A N 1
ATOM 750 C CA . GLN A 1 92 ? -28.258 -6.380 25.947 1.00 92.81 92 GLN A CA 1
ATOM 751 C C . GLN A 1 92 ? -28.190 -4.842 26.003 1.00 92.81 92 GLN A C 1
ATOM 753 O O . GLN A 1 92 ? -28.174 -4.187 24.95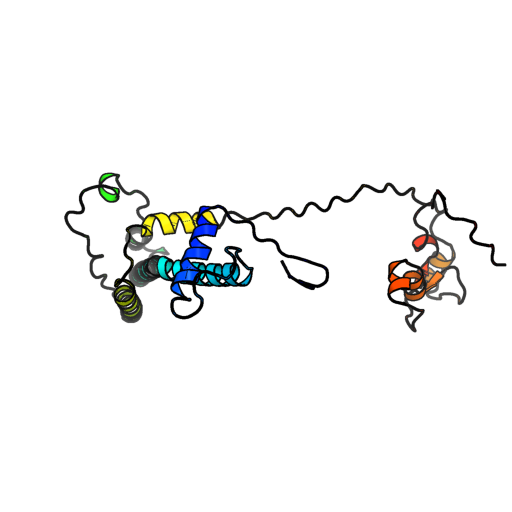6 1.00 92.81 92 GLN A O 1
ATOM 758 N N . SER A 1 93 ? -28.133 -4.241 27.197 1.00 92.94 93 SER A N 1
ATOM 759 C CA . SER A 1 93 ? -27.976 -2.790 27.350 1.00 92.94 93 SER A CA 1
ATOM 760 C C . SER A 1 93 ? -26.565 -2.338 26.948 1.00 92.94 93 SER A C 1
ATOM 762 O O . SER A 1 93 ? -26.409 -1.380 26.185 1.00 92.94 93 SER A O 1
ATOM 764 N N . SER A 1 94 ? -25.550 -3.084 27.387 1.00 89.94 94 SER A N 1
ATOM 765 C CA . SER A 1 94 ? -24.144 -2.902 27.024 1.00 89.94 94 SER A CA 1
ATOM 766 C C . SER A 1 94 ? -23.918 -3.140 25.532 1.00 89.94 94 SER A C 1
ATOM 768 O O . SER A 1 94 ? -23.236 -2.342 24.887 1.00 89.94 94 SER A O 1
ATOM 770 N N . LEU A 1 95 ? -24.580 -4.147 24.948 1.00 92.44 95 LEU A N 1
ATOM 771 C CA . LEU A 1 95 ? -24.563 -4.380 23.502 1.00 92.44 95 LEU A CA 1
ATOM 772 C C . LEU A 1 95 ? -25.109 -3.186 22.708 1.00 92.44 95 LEU A C 1
ATOM 774 O O . LEU A 1 95 ? -24.480 -2.753 21.747 1.00 92.44 95 LEU A O 1
ATOM 778 N N . LYS A 1 96 ? -26.259 -2.623 23.105 1.00 91.75 96 LYS A N 1
ATOM 779 C CA . LYS A 1 96 ? -26.843 -1.454 22.419 1.00 91.75 96 LYS A CA 1
ATOM 780 C C . LYS A 1 96 ? -25.923 -0.234 22.473 1.00 91.75 96 LYS A C 1
ATOM 782 O O . LYS A 1 96 ? -25.763 0.442 21.460 1.00 91.75 96 LYS A O 1
ATOM 787 N N . LYS A 1 97 ? -25.300 0.032 23.626 1.00 89.25 97 LYS A N 1
ATOM 788 C CA . LYS A 1 97 ? -24.336 1.136 23.786 1.00 89.25 97 LYS A CA 1
ATOM 789 C C . LYS A 1 97 ? -23.104 0.939 22.905 1.00 89.25 97 LYS A C 1
ATOM 791 O O . LYS A 1 97 ? -22.667 1.879 22.249 1.00 89.25 97 LYS A O 1
ATOM 796 N N . LEU A 1 98 ? -22.588 -0.288 22.846 1.00 90.94 98 LEU A N 1
ATOM 797 C CA . LEU A 1 98 ? -21.466 -0.642 21.984 1.00 90.94 98 LEU A CA 1
ATOM 798 C C . LEU A 1 98 ? -21.815 -0.491 20.495 1.00 90.94 98 LEU A C 1
ATOM 800 O O . LEU A 1 98 ? -21.056 0.118 19.743 1.00 90.94 98 LEU A O 1
ATOM 804 N N . LEU A 1 99 ? -22.966 -1.015 20.067 1.00 89.75 99 LEU A N 1
ATOM 805 C CA . LEU A 1 99 ? -23.419 -0.917 18.679 1.00 89.75 99 LEU A CA 1
ATOM 806 C C . LEU A 1 99 ? -23.654 0.532 18.253 1.00 89.75 99 LEU A C 1
ATOM 808 O O . LEU A 1 99 ? -23.268 0.880 17.146 1.00 89.75 99 LEU A O 1
ATOM 812 N N . GLY A 1 100 ? -24.182 1.387 19.134 1.00 86.69 100 GLY A N 1
ATOM 813 C CA . GLY A 1 100 ? -24.332 2.819 18.850 1.00 86.69 100 GLY A CA 1
ATOM 814 C C . GLY A 1 100 ? -23.008 3.549 18.587 1.00 86.69 100 GLY A C 1
ATOM 815 O O . GLY A 1 100 ? -23.009 4.595 17.951 1.00 86.69 100 GLY A O 1
ATOM 816 N N . VAL A 1 101 ? -21.882 2.993 19.045 1.00 85.56 101 VAL A N 1
ATOM 817 C CA . VAL A 1 101 ? -20.529 3.507 18.780 1.00 85.56 101 VAL A CA 1
ATOM 818 C C . VAL A 1 101 ? -19.898 2.852 17.546 1.00 85.56 101 VAL A C 1
ATOM 820 O O . VAL A 1 101 ? -19.199 3.519 16.785 1.00 85.56 101 VAL A O 1
ATOM 823 N N . ILE A 1 102 ? -20.092 1.544 17.357 1.00 84.62 102 ILE A N 1
ATOM 824 C CA . ILE A 1 102 ? -19.460 0.787 16.265 1.00 84.62 102 ILE A CA 1
ATOM 825 C C . ILE A 1 102 ? -20.173 0.996 14.926 1.00 84.62 102 ILE A C 1
ATOM 827 O O . ILE A 1 102 ? -19.511 0.975 13.889 1.00 84.62 102 ILE A O 1
ATOM 831 N N . GLN A 1 103 ? -21.496 1.155 14.933 1.00 82.81 103 GLN A N 1
ATOM 832 C CA . GLN A 1 103 ? -22.263 1.398 13.717 1.00 82.81 103 GLN A CA 1
ATOM 833 C C . GLN A 1 103 ? -21.962 2.806 13.208 1.00 82.81 103 GLN A C 1
ATOM 835 O O . GLN A 1 103 ? -22.381 3.802 13.797 1.00 82.81 103 GLN A O 1
ATOM 840 N N . LEU A 1 104 ? -21.222 2.871 12.105 1.00 65.69 104 LEU A N 1
ATOM 841 C CA . LEU A 1 104 ? -21.010 4.108 11.371 1.00 65.69 104 LEU A CA 1
ATOM 842 C C . LEU A 1 104 ? -22.352 4.546 10.775 1.00 65.69 104 LEU A C 1
ATOM 844 O O . LEU A 1 104 ? -23.078 3.742 10.191 1.00 65.69 104 LEU A O 1
ATOM 848 N N . GLN A 1 105 ? -22.703 5.819 10.947 1.00 63.53 105 GLN A N 1
ATOM 849 C CA . GLN A 1 105 ? -23.840 6.400 10.241 1.00 63.53 105 GLN A CA 1
ATOM 850 C C . GLN A 1 105 ? -23.415 6.638 8.793 1.00 63.53 105 GLN A C 1
ATOM 852 O O . GLN A 1 105 ? -22.826 7.663 8.467 1.00 63.53 105 GLN A O 1
ATOM 857 N N . GLU A 1 106 ? -23.677 5.650 7.941 1.00 62.91 106 GLU A N 1
ATOM 858 C CA . GLU A 1 106 ? -23.338 5.697 6.512 1.00 62.91 106 GLU A CA 1
ATOM 859 C C . GLU A 1 106 ? -24.181 6.725 5.744 1.00 62.91 106 GLU A C 1
ATOM 861 O O . GLU A 1 106 ? -23.795 7.178 4.670 1.00 62.91 106 GLU A O 1
ATOM 866 N N . HIS A 1 107 ? -25.330 7.132 6.294 1.00 63.03 107 HIS A N 1
ATOM 867 C CA . HIS A 1 107 ? -26.168 8.149 5.678 1.00 63.03 107 HIS A CA 1
ATOM 868 C C . HIS A 1 107 ? -25.758 9.547 6.154 1.00 63.03 107 HIS A C 1
ATOM 870 O O . HIS A 1 107 ? -25.841 9.878 7.335 1.00 63.03 107 HIS A O 1
ATOM 876 N N . GLN A 1 108 ? -25.351 10.387 5.209 1.00 64.75 108 GLN A N 1
ATOM 877 C CA . GLN A 1 108 ? -25.205 11.825 5.408 1.00 64.75 108 GLN A CA 1
ATOM 878 C C . GLN A 1 108 ? -26.265 12.533 4.566 1.00 64.75 108 GLN A C 1
ATOM 880 O O . GLN A 1 108 ? -26.518 12.153 3.420 1.00 64.75 108 GLN A O 1
ATOM 885 N N . THR A 1 109 ? -26.926 13.544 5.125 1.00 77.88 109 THR A N 1
ATOM 886 C CA . THR A 1 109 ? -27.898 14.333 4.358 1.00 77.88 109 THR A CA 1
ATOM 887 C C . THR A 1 109 ? -27.175 15.240 3.359 1.00 77.88 109 THR A C 1
ATOM 889 O O . THR A 1 109 ? -26.024 15.628 3.561 1.00 77.88 109 THR A O 1
ATOM 892 N N . LEU A 1 110 ? -27.859 15.637 2.280 1.00 76.25 110 LEU A N 1
ATOM 893 C CA . LEU A 1 110 ? -27.294 16.591 1.315 1.00 76.25 110 LEU A CA 1
ATOM 894 C C . LEU A 1 110 ? -26.920 17.928 1.974 1.00 76.25 110 LEU A C 1
ATOM 896 O O . LEU A 1 110 ? -25.939 18.547 1.581 1.00 76.25 110 LEU A O 1
ATOM 900 N N . GLU A 1 111 ? -27.656 18.349 3.002 1.00 78.56 111 GLU A N 1
ATOM 901 C CA . GLU A 1 111 ? -27.331 19.539 3.793 1.00 78.56 111 GLU A CA 1
ATOM 902 C C . GLU A 1 111 ? -26.051 19.354 4.626 1.00 78.56 111 GLU A C 1
ATOM 904 O O . GLU A 1 111 ? -25.267 20.285 4.755 1.00 78.56 111 GLU A O 1
ATOM 909 N N . GLN A 1 112 ? -25.767 18.153 5.136 1.00 71.38 112 GLN A N 1
ATOM 910 C CA . GLN A 1 112 ? -24.504 17.873 5.834 1.00 71.38 112 GLN A CA 1
ATOM 911 C C . GLN A 1 112 ? -23.301 17.850 4.878 1.00 71.38 112 GLN A C 1
ATOM 913 O O . GLN A 1 112 ? -22.213 18.293 5.248 1.00 71.38 112 GLN A O 1
ATOM 918 N N . LEU A 1 113 ? -23.497 17.357 3.650 1.00 68.38 113 LEU A N 1
ATOM 919 C CA . LEU A 1 113 ? -22.451 17.290 2.625 1.00 68.38 113 LEU A CA 1
ATOM 920 C C . LEU A 1 113 ? -22.174 18.649 1.963 1.00 68.38 113 LEU A C 1
ATOM 922 O O . LEU A 1 113 ? -21.015 18.999 1.738 1.00 68.38 113 LEU A O 1
ATOM 926 N N . TYR A 1 114 ? -23.228 19.409 1.656 1.00 75.38 114 TYR A N 1
ATOM 927 C CA . TYR A 1 114 ? -23.164 20.599 0.797 1.00 75.38 114 TYR A CA 1
ATOM 928 C C . TYR A 1 114 ? -23.715 21.880 1.438 1.00 75.38 114 TYR A C 1
ATOM 930 O O . TYR A 1 114 ? -23.611 22.950 0.838 1.00 75.38 114 TYR A O 1
ATOM 938 N N . GLY A 1 115 ? -24.315 21.802 2.627 1.00 74.12 115 GLY A N 1
ATOM 939 C CA . GLY A 1 115 ? -24.871 22.958 3.327 1.00 74.12 115 GLY A CA 1
ATOM 940 C C . GLY A 1 115 ? -23.799 23.891 3.887 1.00 74.12 115 GLY A C 1
ATOM 941 O O . GLY A 1 115 ? -22.626 23.541 4.055 1.00 74.12 115 GLY A O 1
ATOM 942 N N . THR A 1 116 ? -24.209 25.123 4.182 1.00 63.84 116 THR A N 1
ATOM 943 C CA . THR A 1 116 ? -23.340 26.151 4.754 1.00 63.84 116 THR A CA 1
ATOM 944 C C . THR A 1 116 ? -22.840 25.677 6.117 1.00 63.84 116 THR A C 1
ATOM 946 O O . THR A 1 116 ? -23.632 25.488 7.039 1.00 63.84 116 THR A O 1
ATOM 949 N N . ARG A 1 117 ? -21.523 25.473 6.255 1.00 60.16 117 ARG A N 1
ATOM 950 C CA . ARG A 1 117 ? -20.881 25.008 7.497 1.00 60.16 117 ARG A CA 1
ATOM 951 C C . ARG A 1 117 ? -20.964 26.074 8.598 1.00 60.16 117 ARG A C 1
ATOM 953 O O . ARG A 1 117 ? -19.978 26.735 8.918 1.00 60.16 117 ARG A O 1
ATOM 960 N N . HIS A 1 118 ? -22.140 26.263 9.181 1.00 48.91 118 HIS A N 1
ATOM 961 C CA . HIS A 1 118 ? -22.313 27.015 10.415 1.00 48.91 118 HIS A CA 1
ATOM 962 C C . HIS A 1 118 ? -21.985 26.072 11.568 1.00 48.91 118 HIS A C 1
ATOM 964 O O . HIS A 1 118 ? -22.696 25.104 11.801 1.00 48.91 118 HIS A O 1
ATOM 970 N N . SER A 1 119 ? -20.882 26.351 12.261 1.00 43.88 119 SER A N 1
ATOM 971 C CA . SER A 1 119 ? -20.209 25.432 13.181 1.00 43.88 119 SER A CA 1
ATOM 972 C C . SER A 1 119 ? -19.521 24.291 12.438 1.00 43.88 119 SER A C 1
ATOM 974 O O . SER A 1 119 ? -20.089 23.235 12.169 1.00 43.88 119 SER A O 1
ATOM 976 N N . ALA A 1 120 ? -18.233 24.482 12.144 1.00 42.00 120 ALA A N 1
ATOM 977 C CA . ALA A 1 120 ? -17.339 23.344 12.160 1.00 42.00 120 ALA A CA 1
ATOM 978 C C . ALA A 1 120 ? -17.561 22.670 13.517 1.00 42.00 120 ALA A C 1
ATOM 980 O O . ALA A 1 120 ? -17.131 23.197 14.545 1.00 42.00 120 ALA A O 1
ATOM 981 N N . SER A 1 121 ? -18.253 21.531 13.511 1.00 43.06 121 SER A N 1
ATOM 982 C CA . SER A 1 121 ? -18.001 20.491 14.487 1.00 43.06 121 SER A CA 1
ATOM 983 C C . SER A 1 121 ? -16.496 20.257 14.397 1.00 43.06 121 SER A C 1
ATOM 985 O O . SER A 1 121 ? -15.979 19.515 13.564 1.00 43.06 121 SER A O 1
ATOM 987 N N . GLN A 1 122 ? -15.763 21.004 15.226 1.00 42.91 122 GLN A N 1
ATOM 988 C CA . GLN A 1 122 ? -14.616 20.468 15.912 1.00 42.91 122 GLN A CA 1
ATOM 989 C C . GLN A 1 122 ? -15.079 19.068 16.271 1.00 42.91 122 GLN A C 1
ATOM 991 O O . GLN A 1 122 ? -16.089 18.937 16.957 1.00 42.91 122 GLN A O 1
ATOM 996 N N . THR A 1 123 ? -14.451 18.046 15.691 1.00 46.84 123 THR A N 1
ATOM 997 C CA . THR A 1 123 ? -14.448 16.714 16.285 1.00 46.84 123 THR A CA 1
ATOM 998 C C . THR A 1 123 ? -14.319 16.966 17.775 1.00 46.84 123 THR A C 1
ATOM 1000 O O . THR A 1 123 ? -13.253 17.430 18.195 1.00 46.84 123 THR A O 1
ATOM 1003 N N . ASP A 1 124 ? -15.434 16.849 18.507 1.00 48.91 124 ASP A N 1
ATOM 1004 C CA . ASP A 1 124 ? -15.495 17.174 19.924 1.00 48.91 124 ASP A CA 1
ATOM 1005 C C . ASP A 1 124 ? -14.298 16.476 20.529 1.00 48.91 124 ASP A C 1
ATOM 1007 O O . ASP A 1 124 ? -14.089 15.304 20.212 1.00 48.91 124 ASP A O 1
ATOM 1011 N N . LYS A 1 125 ? -13.451 17.202 21.270 1.00 56.59 125 LYS A N 1
ATOM 1012 C CA . LYS A 1 125 ? -12.238 16.632 21.867 1.00 56.59 125 LYS A CA 1
ATOM 1013 C C . LYS A 1 125 ? -12.628 15.313 22.524 1.00 56.59 125 LYS A C 1
ATOM 1015 O O . LYS A 1 125 ? -13.286 15.308 23.563 1.00 56.59 125 LYS A O 1
ATOM 1020 N N . MET A 1 126 ? -12.305 14.210 21.852 1.00 65.25 126 MET A N 1
ATOM 1021 C CA . MET A 1 126 ? -12.850 12.918 22.221 1.00 65.25 126 MET A CA 1
ATOM 1022 C C . MET A 1 126 ? -12.114 12.497 23.478 1.00 65.25 126 MET A C 1
ATOM 1024 O O . MET A 1 126 ? -10.916 12.218 23.456 1.00 65.25 126 MET A O 1
ATOM 1028 N N . ASN A 1 127 ? -12.829 12.507 24.597 1.00 74.50 127 ASN A N 1
ATOM 1029 C CA . ASN A 1 127 ? -12.281 12.058 25.861 1.00 74.50 127 ASN A CA 1
ATOM 1030 C C . ASN A 1 127 ? -12.336 10.528 25.889 1.00 74.50 127 ASN A C 1
ATOM 1032 O O . ASN A 1 127 ? -13.410 9.925 25.908 1.00 74.50 127 ASN A O 1
ATOM 1036 N N . PHE A 1 128 ? -11.163 9.900 25.865 1.00 87.12 128 PHE A N 1
ATOM 1037 C CA . PHE A 1 128 ? -11.018 8.460 26.063 1.00 87.12 128 PHE A CA 1
ATOM 1038 C C . PHE A 1 128 ? -10.860 8.165 27.554 1.00 87.12 128 PHE A C 1
ATOM 1040 O O . PHE A 1 128 ? -10.156 8.898 28.243 1.00 87.12 128 PHE A O 1
ATOM 1047 N N . ASP A 1 129 ? -11.461 7.088 28.059 1.00 88.00 129 ASP A N 1
ATOM 1048 C CA . ASP A 1 129 ? -11.447 6.787 29.503 1.00 88.00 129 ASP A CA 1
ATOM 1049 C C . ASP A 1 129 ? -10.141 6.105 29.930 1.00 88.00 129 ASP A C 1
ATOM 1051 O O . ASP A 1 129 ? -9.764 6.116 31.099 1.00 88.00 129 ASP A O 1
ATOM 1055 N N . PHE A 1 130 ? -9.428 5.519 28.967 1.00 91.81 130 PHE A N 1
ATOM 1056 C CA . PHE A 1 130 ? -8.233 4.724 29.208 1.00 91.81 130 PHE A CA 1
ATOM 1057 C C . PHE A 1 130 ? -6.976 5.483 28.780 1.00 91.81 130 PHE A C 1
ATOM 1059 O O . PHE A 1 130 ? -6.844 5.897 27.625 1.00 91.81 130 PHE A O 1
ATOM 1066 N N . ALA A 1 131 ? -6.004 5.592 29.689 1.00 90.75 131 ALA A N 1
ATOM 1067 C CA . ALA A 1 131 ? -4.760 6.341 29.479 1.00 90.75 131 ALA A CA 1
ATOM 1068 C C . ALA A 1 131 ? -3.963 5.885 28.239 1.00 90.75 131 ALA A C 1
ATOM 1070 O O . ALA A 1 131 ? -3.309 6.690 27.578 1.00 90.75 131 ALA A O 1
ATOM 1071 N N . GLN A 1 132 ? -4.035 4.596 27.889 1.00 92.31 132 GLN A N 1
ATOM 1072 C CA . GLN A 1 132 ? -3.391 4.045 26.691 1.00 92.31 132 GLN A CA 1
ATOM 1073 C C . GLN A 1 132 ? -3.971 4.654 25.406 1.00 92.31 132 GLN A C 1
ATOM 1075 O O . GLN A 1 132 ? -3.218 5.046 24.514 1.00 92.31 132 GLN A O 1
ATOM 1080 N N . LEU A 1 133 ? -5.299 4.787 25.341 1.00 92.31 133 LEU A N 1
ATOM 1081 C CA . LEU A 1 133 ? -5.997 5.373 24.198 1.00 92.31 133 LEU A CA 1
ATOM 1082 C C . LEU A 1 133 ? -5.810 6.888 24.151 1.00 92.31 133 LEU A C 1
ATOM 1084 O O . LEU A 1 133 ? -5.563 7.414 23.074 1.00 92.31 133 LEU A O 1
ATOM 1088 N N . GLN A 1 134 ? -5.815 7.567 25.304 1.00 91.06 134 GLN A N 1
ATOM 1089 C CA . GLN A 1 134 ? -5.484 8.996 25.387 1.00 91.06 134 GLN A CA 1
ATOM 1090 C C . GLN A 1 134 ? -4.069 9.289 24.867 1.00 91.06 134 GLN A C 1
ATOM 1092 O O . GLN A 1 134 ? -3.846 10.249 24.132 1.00 91.06 134 GLN A O 1
ATOM 1097 N N . ARG A 1 135 ? -3.087 8.449 25.224 1.00 91.44 135 ARG A N 1
ATOM 1098 C CA . ARG A 1 135 ? -1.713 8.596 24.729 1.00 91.44 135 ARG A CA 1
ATOM 1099 C C . ARG A 1 135 ? -1.641 8.391 23.218 1.00 91.44 135 ARG A C 1
ATOM 1101 O O . ARG A 1 135 ? -0.926 9.130 22.544 1.00 91.44 135 ARG A O 1
ATOM 1108 N N . PHE A 1 136 ? -2.349 7.394 22.691 1.00 91.00 136 PHE A N 1
ATOM 1109 C CA . PHE A 1 136 ? -2.375 7.126 21.256 1.00 91.00 136 PHE A CA 1
ATOM 1110 C C . PHE A 1 136 ? -3.072 8.250 20.480 1.00 91.00 136 PHE A C 1
ATOM 1112 O O . PHE A 1 136 ? -2.511 8.746 19.504 1.00 91.00 136 PHE A O 1
ATOM 1119 N N . SER A 1 137 ? -4.231 8.722 20.949 1.00 89.19 137 SER A N 1
ATOM 1120 C CA . SER A 1 137 ? -4.954 9.833 20.323 1.00 89.19 137 SER A CA 1
ATOM 1121 C C . SER A 1 137 ? -4.145 11.126 20.342 1.00 89.19 137 SER A C 1
ATOM 1123 O O . SER A 1 137 ? -4.084 11.813 19.331 1.00 89.19 137 SER A O 1
ATOM 1125 N 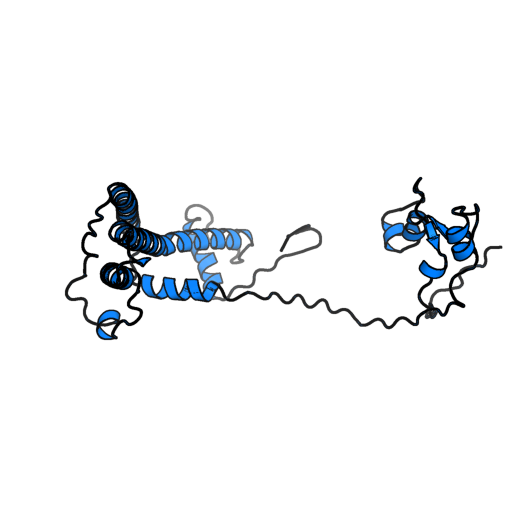N . PHE A 1 138 ? -3.419 11.409 21.428 1.00 88.81 138 PHE A N 1
ATOM 1126 C CA . PHE A 1 138 ? -2.522 12.563 21.499 1.00 88.81 138 PHE A CA 1
ATOM 1127 C C . PHE A 1 138 ? -1.424 12.525 20.421 1.00 88.81 138 PHE A C 1
ATOM 1129 O O . PHE A 1 138 ? -1.085 13.551 19.829 1.00 88.81 138 PHE A O 1
ATOM 1136 N N . VAL A 1 139 ? -0.868 11.342 20.129 1.00 90.62 139 VAL A N 1
ATOM 1137 C CA . VAL A 1 139 ? 0.109 11.178 19.039 1.00 90.62 139 VAL A CA 1
ATOM 1138 C C . VAL A 1 139 ? -0.540 11.443 17.677 1.00 90.62 139 VAL A C 1
ATOM 1140 O O . VAL A 1 139 ? 0.084 12.085 16.828 1.00 90.62 139 VAL A O 1
ATOM 1143 N N . LEU A 1 140 ? -1.776 10.981 17.468 1.00 87.88 140 LEU A N 1
ATOM 1144 C CA . LEU A 1 140 ? -2.531 11.234 16.238 1.00 87.88 140 LEU A CA 1
ATOM 1145 C C . LEU A 1 140 ? -2.867 12.720 16.065 1.00 87.88 140 LEU A C 1
ATOM 1147 O O . LEU A 1 140 ? -2.633 13.269 14.990 1.00 87.88 140 LEU A O 1
ATOM 1151 N N . ASP A 1 141 ? -3.315 13.393 17.123 1.00 83.56 141 ASP A N 1
ATOM 1152 C CA . ASP A 1 141 ? -3.614 14.829 17.110 1.00 83.56 141 ASP A CA 1
ATOM 1153 C C . ASP A 1 141 ? -2.361 15.661 16.832 1.00 83.56 141 ASP A C 1
ATOM 1155 O O . ASP A 1 141 ? -2.393 16.596 16.029 1.00 83.56 141 ASP A O 1
ATOM 1159 N N . LYS A 1 142 ? -1.214 15.283 17.410 1.00 85.12 142 LYS A N 1
ATOM 1160 C CA . LYS A 1 142 ? 0.066 15.929 17.094 1.00 85.12 142 LYS A CA 1
ATOM 1161 C C . LYS A 1 142 ? 0.406 15.801 15.605 1.00 85.12 142 LYS A C 1
ATOM 1163 O O . LYS A 1 142 ? 0.812 16.790 14.999 1.00 85.12 142 LYS A O 1
ATOM 1168 N N . LYS A 1 143 ? 0.222 14.612 15.015 1.00 81.25 143 LYS A N 1
ATOM 1169 C CA . LYS A 1 143 ? 0.436 14.382 13.574 1.00 81.25 143 LYS A CA 1
ATOM 1170 C C . LYS A 1 143 ? -0.551 15.173 12.708 1.00 81.25 143 LYS A C 1
ATOM 1172 O O . LYS A 1 143 ? -0.165 15.676 11.655 1.00 81.25 143 LYS A O 1
ATOM 1177 N N . ARG A 1 144 ? -1.796 15.332 13.167 1.00 75.38 144 ARG A N 1
ATOM 1178 C CA . ARG A 1 144 ? -2.823 16.148 12.505 1.00 75.38 144 ARG A CA 1
ATOM 1179 C C . ARG A 1 144 ? -2.418 17.618 12.444 1.00 75.38 144 ARG A C 1
ATOM 1181 O O . ARG A 1 144 ? -2.483 18.219 11.378 1.00 75.38 144 ARG A O 1
ATOM 1188 N N . CYS A 1 145 ? -1.936 18.175 13.554 1.00 67.94 145 CYS A N 1
ATOM 1189 C CA . CYS A 1 145 ? -1.477 19.564 13.612 1.00 67.94 145 CYS A CA 1
ATOM 1190 C C . CYS A 1 145 ? -0.265 19.829 12.707 1.00 67.94 145 CYS A C 1
ATOM 1192 O O . CYS A 1 145 ? -0.186 20.897 12.111 1.00 67.94 145 CYS A O 1
ATOM 1194 N N . THR A 1 146 ? 0.654 18.868 12.562 1.00 66.69 146 THR A N 1
ATOM 1195 C CA . THR A 1 146 ? 1.804 19.010 11.651 1.00 66.69 146 THR A CA 1
ATOM 1196 C C . THR A 1 146 ? 1.429 18.868 10.176 1.00 66.69 146 THR A C 1
ATOM 1198 O O . THR A 1 146 ? 2.058 19.499 9.338 1.00 66.69 146 THR A O 1
ATOM 1201 N N . ALA A 1 147 ? 0.405 18.072 9.851 1.00 62.00 147 ALA A N 1
ATOM 1202 C CA . ALA A 1 147 ? -0.080 17.898 8.477 1.00 62.00 147 ALA A CA 1
ATOM 1203 C C . ALA A 1 147 ? -0.997 19.048 8.007 1.00 62.00 147 ALA A C 1
ATOM 1205 O O . ALA A 1 147 ? -1.144 19.290 6.814 1.00 62.00 147 ALA A O 1
ATOM 1206 N N . SER A 1 148 ? -1.604 19.786 8.942 1.00 53.81 148 SER A N 1
ATOM 1207 C CA . SER A 1 148 ? -2.606 20.824 8.662 1.00 53.81 148 SER A CA 1
ATOM 1208 C C . SER A 1 148 ? -2.046 22.139 8.090 1.00 53.81 148 SER A C 1
ATOM 1210 O O . SER A 1 148 ? -2.830 23.064 7.880 1.00 53.81 148 SER A O 1
ATOM 1212 N N . SER A 1 149 ? -0.732 22.267 7.860 1.00 49.53 149 SER A N 1
ATOM 1213 C CA . SER A 1 149 ? -0.146 23.536 7.402 1.00 49.53 149 SER A CA 1
ATOM 1214 C C . SER A 1 149 ? -0.337 23.815 5.905 1.00 49.53 149 SER A C 1
ATOM 1216 O O . SER A 1 149 ? -0.281 24.982 5.535 1.00 49.53 149 SER A O 1
ATOM 1218 N N . GLU A 1 150 ? -0.585 22.811 5.051 1.00 45.94 150 GLU A N 1
ATOM 1219 C CA . GLU A 1 150 ? -0.618 23.032 3.586 1.00 45.94 150 GLU A CA 1
ATOM 1220 C C . GLU A 1 150 ? -1.714 22.292 2.795 1.00 45.94 150 GLU A C 1
ATOM 1222 O O . GLU A 1 150 ? -1.946 22.640 1.641 1.00 45.94 150 GLU A O 1
ATOM 1227 N N . ALA A 1 151 ? -2.457 21.337 3.368 1.00 43.81 151 ALA A N 1
ATOM 1228 C CA . ALA A 1 151 ? -3.447 20.585 2.588 1.00 43.81 151 ALA A CA 1
ATOM 1229 C C . ALA A 1 151 ? -4.634 20.100 3.432 1.00 43.81 151 ALA A C 1
ATOM 1231 O O . ALA A 1 151 ? -4.627 19.006 3.986 1.00 43.81 151 ALA A O 1
ATOM 1232 N N . LEU A 1 152 ? -5.696 20.904 3.505 1.00 45.06 152 LEU A N 1
ATOM 1233 C CA . LEU A 1 152 ? -7.021 20.427 3.911 1.00 45.06 152 LEU A CA 1
ATOM 1234 C C . LEU A 1 152 ? -8.056 20.854 2.870 1.00 45.06 152 LEU A C 1
ATOM 1236 O O . LEU A 1 152 ? -8.962 21.644 3.132 1.00 45.06 152 LEU A O 1
ATOM 1240 N N . THR A 1 153 ? -7.919 20.317 1.662 1.00 44.44 153 THR A N 1
ATOM 1241 C CA . THR A 1 153 ? -9.052 20.167 0.746 1.00 44.44 153 THR A CA 1
ATOM 1242 C C . THR A 1 153 ? -10.050 19.167 1.357 1.00 44.44 153 THR A C 1
ATOM 1244 O O . THR A 1 153 ? -9.635 18.208 2.012 1.00 44.44 153 THR A O 1
ATOM 1247 N N . PRO A 1 154 ? -11.371 19.344 1.167 1.00 45.31 154 PRO A N 1
ATOM 1248 C CA . PRO A 1 154 ? -12.420 18.486 1.729 1.00 45.31 154 PRO A CA 1
ATOM 1249 C C . PRO A 1 154 ? -12.533 17.129 1.000 1.00 45.31 154 PRO A C 1
ATOM 1251 O O . PRO A 1 154 ? -13.629 16.673 0.693 1.00 45.31 154 PRO A O 1
ATOM 1254 N N . ALA A 1 155 ? -11.400 16.484 0.711 1.00 45.28 155 ALA A N 1
ATOM 1255 C CA . ALA A 1 155 ? -11.319 15.227 -0.029 1.00 45.28 155 ALA A CA 1
ATOM 1256 C C . ALA A 1 155 ? -11.463 13.981 0.861 1.00 45.28 155 ALA A C 1
ATOM 1258 O O . ALA A 1 155 ? -11.694 12.903 0.335 1.00 45.28 155 ALA A O 1
ATOM 1259 N N . ALA A 1 156 ? -11.391 14.110 2.193 1.00 50.38 156 ALA A N 1
ATOM 1260 C CA . ALA A 1 156 ? -11.428 12.965 3.111 1.00 50.38 156 ALA A CA 1
ATOM 1261 C C . ALA A 1 156 ? -12.599 11.975 2.874 1.00 50.38 156 ALA A C 1
ATOM 1263 O O . ALA A 1 156 ? -12.333 10.777 2.889 1.00 50.38 156 ALA A O 1
ATOM 1264 N N . PRO A 1 157 ? -13.845 12.413 2.571 1.00 48.22 157 PRO A N 1
ATOM 1265 C CA . PRO A 1 157 ? -14.936 11.486 2.250 1.00 48.22 157 PRO A CA 1
ATOM 1266 C C . PRO A 1 157 ? -14.773 10.786 0.892 1.00 48.22 157 PRO A C 1
ATOM 1268 O O . PRO A 1 157 ? -15.191 9.648 0.735 1.00 48.22 157 PRO A O 1
ATOM 1271 N N . PHE A 1 158 ? -14.165 11.447 -0.099 1.00 49.00 158 PHE A N 1
ATOM 1272 C CA . PHE A 1 158 ? -13.907 10.850 -1.416 1.00 49.00 158 PHE A CA 1
ATOM 1273 C C . PHE A 1 158 ? -12.736 9.866 -1.374 1.00 49.00 158 PHE A C 1
ATOM 1275 O O . PHE A 1 158 ? -12.761 8.861 -2.074 1.00 49.00 158 PHE A O 1
ATOM 1282 N N . MET A 1 159 ? -11.752 10.114 -0.510 1.00 53.22 159 MET A N 1
ATOM 1283 C CA . MET A 1 159 ? -10.585 9.250 -0.339 1.00 53.22 159 MET A CA 1
ATOM 1284 C C . MET A 1 159 ? -10.932 7.893 0.285 1.00 53.22 159 MET A C 1
ATOM 1286 O O . MET A 1 159 ? -10.334 6.889 -0.089 1.00 53.22 159 MET A O 1
ATOM 1290 N N . GLU A 1 160 ? -11.916 7.838 1.192 1.00 53.88 160 GLU A N 1
ATOM 1291 C CA . GLU A 1 160 ? -12.454 6.563 1.702 1.00 53.88 160 GLU A CA 1
ATOM 1292 C C . GLU A 1 160 ? -13.086 5.737 0.572 1.00 53.88 160 GLU A C 1
ATOM 1294 O O . GLU A 1 160 ? -12.807 4.547 0.440 1.00 53.88 160 GLU A O 1
ATOM 1299 N N . VAL A 1 161 ? -13.867 6.385 -0.298 1.00 55.16 161 VAL A N 1
ATOM 1300 C CA . VAL A 1 161 ? -14.535 5.737 -1.439 1.00 55.16 161 VAL A CA 1
ATOM 1301 C C . VAL A 1 161 ? -13.537 5.298 -2.519 1.00 55.16 161 VAL A C 1
ATOM 1303 O O . VAL A 1 161 ? -13.727 4.258 -3.150 1.00 55.16 161 VAL A O 1
ATOM 1306 N N . GLU A 1 162 ? -12.463 6.059 -2.748 1.00 55.69 162 GLU A N 1
ATOM 1307 C CA . GLU A 1 162 ? -11.387 5.673 -3.672 1.00 55.69 162 GLU A CA 1
ATOM 1308 C C . GLU A 1 162 ? -10.580 4.475 -3.152 1.00 55.69 162 GLU A C 1
ATOM 1310 O O . GLU A 1 162 ? -10.269 3.578 -3.936 1.00 55.69 162 GLU A O 1
ATOM 1315 N N . GLN A 1 163 ? -10.334 4.382 -1.839 1.00 52.66 163 GLN A N 1
ATOM 1316 C CA . GLN A 1 163 ? -9.651 3.229 -1.240 1.00 52.66 163 GLN A CA 1
ATOM 1317 C C . GLN A 1 163 ? -10.461 1.928 -1.388 1.00 52.66 163 GLN A C 1
ATOM 1319 O O . GLN A 1 163 ? -9.884 0.863 -1.609 1.00 52.66 163 GLN A O 1
ATOM 1324 N N . GLU A 1 164 ? -11.795 1.996 -1.319 1.00 53.41 164 GLU A N 1
ATOM 1325 C CA . GLU A 1 164 ? -12.663 0.840 -1.591 1.00 53.41 164 GLU A CA 1
ATOM 1326 C C . GLU A 1 164 ? -12.650 0.421 -3.074 1.00 53.41 164 GLU A C 1
ATOM 1328 O O . GLU A 1 164 ? -12.851 -0.757 -3.378 1.00 53.41 164 GLU A O 1
ATOM 1333 N N . ARG A 1 165 ? -12.367 1.351 -4.001 1.00 54.16 165 ARG A N 1
ATOM 1334 C CA . ARG A 1 165 ? -12.292 1.088 -5.453 1.00 54.16 165 ARG A CA 1
ATOM 1335 C C . ARG A 1 165 ? -10.919 0.626 -5.944 1.00 54.16 165 ARG A C 1
ATOM 1337 O O . ARG A 1 165 ? -10.862 -0.087 -6.940 1.00 54.16 165 ARG A O 1
ATOM 1344 N N . GLU A 1 166 ? -9.826 0.939 -5.251 1.00 51.44 166 GLU A N 1
ATOM 1345 C CA . GLU A 1 166 ? -8.494 0.381 -5.568 1.00 51.44 166 GLU A CA 1
ATOM 1346 C C . GLU A 1 166 ? -8.395 -1.140 -5.318 1.00 51.44 166 GLU A C 1
ATOM 1348 O O . GLU A 1 166 ? -7.442 -1.784 -5.755 1.00 51.44 166 GLU A O 1
ATOM 1353 N N . VAL A 1 167 ? -9.398 -1.745 -4.668 1.00 49.62 167 VAL A N 1
ATOM 1354 C CA . VAL A 1 167 ? -9.550 -3.208 -4.534 1.00 49.62 167 VAL A CA 1
ATOM 1355 C C . VAL A 1 167 ? -10.253 -3.820 -5.764 1.00 49.62 167 VAL A C 1
ATOM 1357 O O . VAL A 1 167 ? -10.706 -4.964 -5.739 1.00 49.62 167 VAL A O 1
ATOM 1360 N N . GLU A 1 168 ? -10.349 -3.109 -6.889 1.00 48.44 168 GLU A N 1
ATOM 1361 C CA . GLU A 1 168 ? -10.646 -3.752 -8.169 1.00 48.44 168 GLU A CA 1
ATOM 1362 C C . GLU A 1 168 ? -9.399 -4.503 -8.660 1.00 48.44 168 GLU A C 1
ATOM 1364 O O . GLU A 1 168 ? -8.374 -3.927 -9.010 1.00 48.44 168 GLU A O 1
ATOM 1369 N N . PHE A 1 169 ? -9.478 -5.836 -8.652 1.00 45.53 169 PHE A N 1
ATOM 1370 C CA . PHE A 1 169 ? -8.423 -6.718 -9.142 1.00 45.53 169 PHE A CA 1
ATOM 1371 C C . PHE A 1 169 ? -8.046 -6.368 -10.592 1.00 45.53 169 PHE A C 1
ATOM 1373 O O . PHE A 1 169 ? -8.781 -6.702 -11.524 1.00 45.53 169 PHE A O 1
ATOM 1380 N N . GLU A 1 170 ? -6.862 -5.788 -10.804 1.00 50.00 170 GLU A N 1
ATOM 1381 C CA . GLU A 1 170 ? -6.225 -5.753 -12.123 1.00 50.00 170 GLU A CA 1
ATOM 1382 C C . GLU A 1 170 ? -5.910 -7.191 -12.566 1.00 50.00 170 GLU A C 1
ATOM 1384 O O . GLU A 1 170 ? -4.875 -7.780 -12.243 1.00 50.00 170 GLU A O 1
ATOM 1389 N N . VAL A 1 171 ? -6.831 -7.801 -13.313 1.00 51.69 171 VAL A N 1
ATOM 1390 C CA . VAL A 1 171 ? -6.583 -9.071 -13.996 1.00 51.69 171 VAL A CA 1
ATOM 1391 C C . VAL A 1 171 ? -5.779 -8.773 -15.264 1.00 51.69 171 VAL A C 1
ATOM 1393 O O . VAL A 1 171 ? -6.335 -8.625 -16.352 1.00 51.69 171 VAL A O 1
ATOM 1396 N N . GLU A 1 172 ? -4.451 -8.692 -15.144 1.00 51.88 172 GLU A N 1
ATOM 1397 C CA . GLU A 1 172 ? -3.548 -8.694 -16.304 1.00 51.88 172 GLU A CA 1
ATOM 1398 C C . GLU A 1 172 ? -3.637 -10.051 -17.028 1.00 51.88 172 GLU A C 1
ATOM 1400 O O . GLU A 1 172 ? -2.943 -11.020 -16.707 1.00 51.88 172 GLU A O 1
ATOM 1405 N N . GLN A 1 173 ? -4.511 -10.147 -18.030 1.00 52.12 173 GLN A N 1
ATOM 1406 C CA . GLN A 1 173 ? -4.634 -11.344 -18.856 1.00 52.12 173 GLN A CA 1
ATOM 1407 C C . GLN A 1 173 ? -3.552 -11.339 -19.950 1.00 52.12 173 GLN A C 1
ATOM 1409 O O . GLN A 1 173 ? -3.759 -10.865 -21.068 1.00 52.12 173 GLN A O 1
ATOM 1414 N N . VAL A 1 174 ? -2.375 -11.892 -19.645 1.00 56.41 174 VAL A N 1
ATOM 1415 C CA . VAL A 1 174 ? -1.324 -12.141 -20.647 1.00 56.41 174 VAL A CA 1
ATOM 1416 C C . VAL A 1 174 ? -1.799 -13.251 -21.594 1.00 56.41 174 VAL A C 1
ATOM 1418 O O . VAL A 1 174 ? -1.691 -14.440 -21.300 1.00 56.41 174 VAL A O 1
ATOM 1421 N N . ARG A 1 175 ? -2.355 -12.875 -22.751 1.00 55.66 175 ARG A N 1
ATOM 1422 C CA . ARG A 1 175 ? -2.672 -13.814 -23.838 1.00 55.66 175 ARG A CA 1
ATOM 14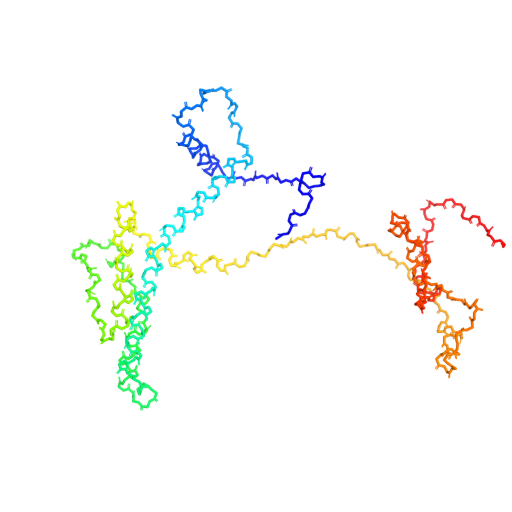23 C C . ARG A 1 175 ? -1.390 -14.199 -24.576 1.00 55.66 175 ARG A C 1
ATOM 1425 O O . ARG A 1 175 ? -0.998 -13.555 -25.547 1.00 55.66 175 ARG A O 1
ATOM 1432 N N . GLU A 1 176 ? -0.760 -15.291 -24.162 1.00 57.22 176 GLU A N 1
ATOM 1433 C CA . GLU A 1 176 ? 0.188 -15.983 -25.033 1.00 57.22 176 GLU A CA 1
ATOM 1434 C C . GLU A 1 176 ? -0.592 -16.650 -26.173 1.00 57.22 176 GLU A C 1
ATOM 1436 O O . GLU A 1 176 ? -1.368 -17.583 -25.962 1.00 57.22 176 GLU A O 1
ATOM 1441 N N . LYS A 1 177 ? -0.416 -16.161 -27.405 1.00 57.12 177 LYS A N 1
ATOM 1442 C CA . LYS A 1 177 ? -0.993 -16.775 -28.607 1.00 57.12 177 LYS A CA 1
ATOM 1443 C C . LYS A 1 177 ? -0.264 -18.092 -28.900 1.00 57.12 177 LYS A C 1
ATOM 1445 O O . LYS A 1 177 ? 0.622 -18.138 -29.749 1.00 57.12 177 LYS A O 1
ATOM 1450 N N . HIS A 1 178 ? -0.626 -19.161 -28.198 1.00 53.31 178 HIS A N 1
ATOM 1451 C CA . HIS A 1 178 ? -0.235 -20.514 -28.581 1.00 53.31 178 HIS A CA 1
ATOM 1452 C C . HIS A 1 178 ? -0.993 -20.886 -29.861 1.00 53.31 178 HIS A C 1
ATOM 1454 O O . HIS A 1 178 ? -2.214 -21.021 -29.859 1.00 53.31 178 HIS A O 1
ATOM 1460 N N . SER A 1 179 ? -0.280 -21.007 -30.982 1.00 58.19 179 SER A N 1
ATOM 1461 C CA . SER A 1 179 ? -0.823 -21.675 -32.164 1.00 58.19 179 SER A CA 1
ATOM 1462 C C . SER A 1 179 ? -1.019 -23.146 -31.820 1.00 58.19 179 SER A C 1
ATOM 1464 O O . SER A 1 179 ? -0.062 -23.795 -31.395 1.00 58.19 179 SER A O 1
ATOM 1466 N N . ASP A 1 180 ? -2.229 -23.657 -32.004 1.00 59.09 180 ASP A N 1
ATOM 1467 C CA . ASP A 1 180 ? -2.573 -25.043 -31.705 1.00 59.09 180 ASP A CA 1
ATOM 1468 C C . ASP A 1 180 ? -1.876 -25.971 -32.720 1.00 59.09 180 ASP A C 1
ATOM 1470 O O . ASP A 1 180 ? -2.354 -26.198 -33.833 1.00 59.09 180 ASP A O 1
ATOM 1474 N N . ILE A 1 181 ? -0.661 -26.429 -32.396 1.00 68.75 181 ILE A N 1
ATOM 1475 C CA . ILE A 1 181 ? 0.075 -27.377 -33.238 1.00 68.75 181 ILE A CA 1
ATOM 1476 C C . ILE A 1 181 ? -0.509 -28.763 -32.961 1.00 68.75 181 ILE A C 1
ATOM 1478 O O . ILE A 1 181 ? -0.228 -29.367 -31.927 1.00 68.75 181 ILE A O 1
ATOM 1482 N N . GLN A 1 182 ? -1.317 -29.279 -33.888 1.00 75.69 182 GLN A N 1
ATOM 1483 C CA . GLN A 1 182 ? -1.835 -30.643 -33.801 1.00 75.69 182 GLN A CA 1
ATOM 1484 C C . GLN A 1 182 ? -0.725 -31.654 -34.111 1.00 75.69 182 GLN A C 1
ATOM 1486 O O . GLN A 1 182 ? -0.233 -31.738 -35.237 1.00 75.69 182 GLN A O 1
ATOM 1491 N N . TYR A 1 183 ? -0.339 -32.446 -33.111 1.00 78.56 183 TYR A N 1
ATOM 1492 C CA . TYR A 1 183 ? 0.600 -33.552 -33.281 1.00 78.56 183 TYR A CA 1
ATOM 1493 C C . TYR A 1 183 ? -0.156 -34.865 -33.485 1.00 78.56 183 TYR A C 1
ATOM 1495 O O . TYR A 1 183 ? -1.057 -35.197 -32.719 1.00 78.56 183 TYR A O 1
ATOM 1503 N N . THR A 1 184 ? 0.236 -35.647 -34.494 1.00 85.12 184 THR A N 1
ATOM 1504 C CA . THR A 1 184 ? -0.292 -37.008 -34.664 1.00 85.12 184 THR A CA 1
ATOM 1505 C C . THR A 1 184 ? 0.440 -37.953 -33.706 1.00 85.12 184 THR A C 1
ATOM 1507 O O . THR A 1 184 ? 1.669 -38.050 -33.797 1.00 85.12 184 THR A O 1
ATOM 1510 N N . PRO A 1 185 ? -0.261 -38.647 -32.792 1.00 83.81 185 PRO A N 1
ATOM 1511 C CA . PRO A 1 185 ? 0.376 -39.548 -31.839 1.00 83.81 185 PRO A CA 1
ATOM 1512 C C . PRO A 1 185 ? 0.950 -40.784 -32.539 1.00 83.81 185 PRO A C 1
ATOM 1514 O O . PRO A 1 185 ? 0.334 -41.346 -33.449 1.00 83.81 185 PRO A O 1
ATOM 1517 N N . CYS A 1 186 ? 2.125 -41.231 -32.096 1.00 84.00 186 CYS A N 1
ATOM 1518 C CA . CYS A 1 186 ? 2.688 -42.508 -32.526 1.00 84.00 186 CYS A CA 1
ATOM 1519 C C . CYS A 1 186 ? 1.906 -43.662 -31.874 1.00 84.00 186 CYS A C 1
ATOM 1521 O O . CYS A 1 186 ? 1.639 -43.637 -30.671 1.00 84.00 186 CYS A O 1
ATOM 1523 N N . LYS A 1 187 ? 1.513 -44.671 -32.660 1.00 84.94 187 LYS A N 1
ATOM 1524 C CA . LYS A 1 187 ? 0.827 -45.861 -32.139 1.00 84.94 187 LYS A CA 1
ATOM 1525 C C . LYS A 1 187 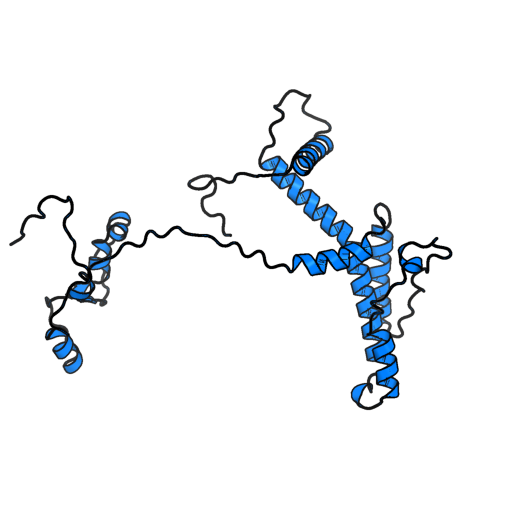? 1.858 -46.899 -31.714 1.00 84.94 187 LYS A C 1
ATOM 1527 O O . LYS A 1 187 ? 2.686 -47.309 -32.521 1.00 84.94 187 LYS A O 1
ATOM 1532 N N . PHE A 1 188 ? 1.755 -47.360 -30.472 1.00 82.75 188 PHE A N 1
ATOM 1533 C CA . PHE A 1 188 ? 2.609 -48.411 -29.924 1.00 82.75 188 PHE A CA 1
ATOM 1534 C C . PHE A 1 188 ? 1.806 -49.698 -29.686 1.00 82.75 188 PHE A C 1
ATOM 1536 O O . PHE A 1 188 ? 0.628 -49.614 -29.337 1.00 82.75 188 PHE A O 1
ATOM 1543 N N . PRO A 1 189 ? 2.422 -50.887 -29.834 1.00 81.81 189 PRO A N 1
ATOM 1544 C CA . PRO A 1 189 ? 1.748 -52.180 -29.664 1.00 81.81 189 PRO A CA 1
ATOM 1545 C C . PRO A 1 189 ? 1.404 -52.526 -28.199 1.00 81.81 189 PRO A C 1
ATOM 1547 O O . PRO A 1 189 ? 0.861 -53.595 -27.934 1.00 81.81 189 PRO A O 1
ATOM 1550 N N . GLY A 1 190 ? 1.708 -51.640 -27.244 1.00 83.12 190 GLY A N 1
ATOM 1551 C CA . GLY A 1 190 ? 1.470 -51.817 -25.810 1.00 83.12 190 GLY A CA 1
ATOM 1552 C C . GLY A 1 190 ? 2.758 -51.720 -24.993 1.00 83.12 190 GLY A C 1
ATOM 1553 O O . GLY A 1 190 ? 3.799 -51.326 -25.507 1.00 83.12 190 GLY A O 1
ATOM 1554 N N . VAL A 1 191 ? 2.689 -52.073 -23.706 1.00 84.38 191 VAL A N 1
ATOM 1555 C CA . VAL A 1 191 ? 3.850 -52.031 -22.799 1.00 84.38 191 VAL A CA 1
ATOM 1556 C C . VAL A 1 191 ? 4.920 -53.021 -23.261 1.00 84.38 191 VAL A C 1
ATOM 1558 O O . VAL A 1 191 ? 4.662 -54.229 -23.317 1.00 84.38 191 VAL A O 1
ATOM 1561 N N . ALA A 1 192 ? 6.123 -52.515 -23.536 1.00 84.75 192 ALA A N 1
ATOM 1562 C CA . ALA A 1 192 ? 7.256 -53.316 -23.975 1.00 84.75 192 ALA A CA 1
ATOM 1563 C C . ALA A 1 192 ? 7.623 -54.428 -22.976 1.00 84.75 192 ALA A C 1
ATOM 1565 O O . ALA A 1 192 ? 7.579 -54.248 -21.756 1.00 84.75 192 ALA A O 1
ATOM 1566 N N . GLY A 1 193 ? 8.035 -55.586 -23.503 1.00 86.56 193 GLY A N 1
ATOM 1567 C CA . GLY A 1 193 ? 8.354 -56.773 -22.703 1.00 86.56 193 GLY A CA 1
ATOM 1568 C C . GLY A 1 193 ? 9.428 -56.529 -21.640 1.00 86.56 193 GLY A C 1
ATOM 1569 O O . GLY A 1 193 ? 9.268 -56.982 -20.512 1.00 86.56 193 GLY A O 1
ATOM 1570 N N . PHE A 1 194 ? 10.459 -55.731 -21.947 1.00 86.25 194 PHE A N 1
ATOM 1571 C CA . PHE A 1 194 ? 11.529 -55.420 -20.990 1.00 86.25 194 PHE A CA 1
ATOM 1572 C C . PHE A 1 194 ? 11.023 -54.665 -19.752 1.00 86.25 194 PHE A C 1
ATOM 1574 O O . PHE A 1 194 ? 11.542 -54.871 -18.662 1.00 86.25 194 PHE A O 1
ATOM 1581 N N . ILE A 1 195 ? 9.988 -53.826 -19.895 1.00 88.38 195 ILE A N 1
ATOM 1582 C CA . ILE A 1 195 ? 9.375 -53.112 -18.767 1.00 88.38 195 ILE A CA 1
ATOM 1583 C C . ILE A 1 195 ? 8.662 -54.118 -17.869 1.00 88.38 195 ILE A C 1
ATOM 1585 O O . ILE A 1 195 ? 8.816 -54.072 -16.653 1.00 88.38 195 ILE A O 1
ATOM 1589 N N . LYS A 1 196 ? 7.925 -55.067 -18.462 1.00 89.38 196 LYS A N 1
ATOM 1590 C CA . LYS A 1 196 ? 7.260 -56.140 -17.709 1.00 89.38 196 LYS A CA 1
ATOM 1591 C C . LYS A 1 196 ? 8.284 -56.989 -16.951 1.00 89.38 196 LYS A C 1
ATOM 1593 O O . LYS A 1 196 ? 8.109 -57.222 -15.759 1.00 89.38 196 LYS A O 1
ATOM 1598 N N . SER A 1 197 ? 9.376 -57.378 -17.609 1.00 88.25 197 SER A N 1
ATOM 1599 C CA . SER A 1 197 ? 10.470 -58.127 -16.979 1.00 88.25 197 SER A CA 1
ATOM 1600 C C . SER A 1 197 ? 11.156 -57.335 -15.866 1.00 88.25 197 SER A C 1
ATOM 1602 O O . SER A 1 197 ? 11.430 -57.893 -14.808 1.00 88.25 197 SER A O 1
ATOM 1604 N N . PHE A 1 198 ? 11.391 -56.035 -16.062 1.00 90.06 198 PHE A N 1
ATOM 1605 C CA . PHE A 1 198 ? 11.987 -55.161 -15.050 1.00 90.06 198 PHE A CA 1
ATOM 1606 C C . PHE A 1 198 ? 11.086 -55.008 -13.820 1.00 90.06 198 PHE A C 1
ATOM 1608 O O . PHE A 1 198 ? 11.574 -55.087 -12.698 1.00 90.06 198 PHE A O 1
ATOM 1615 N N . VAL A 1 199 ? 9.772 -54.853 -14.009 1.00 91.00 199 VAL A N 1
ATOM 1616 C CA . VAL A 1 199 ? 8.809 -54.762 -12.897 1.00 91.00 199 VAL A CA 1
ATOM 1617 C C . VAL A 1 199 ? 8.796 -56.043 -12.060 1.00 91.00 199 VAL A C 1
ATOM 1619 O O . VAL A 1 199 ? 8.669 -55.968 -10.842 1.00 91.00 199 VAL A O 1
ATOM 1622 N N . VAL A 1 200 ? 8.951 -57.209 -12.693 1.00 93.19 200 VAL A N 1
ATOM 1623 C CA . VAL A 1 200 ? 8.943 -58.506 -11.996 1.00 93.19 200 VAL A CA 1
ATOM 1624 C C . VAL A 1 200 ? 10.289 -58.822 -11.339 1.00 93.19 200 VAL A C 1
ATOM 1626 O O . VAL A 1 200 ? 10.322 -59.324 -10.221 1.00 93.19 200 VAL A O 1
ATOM 1629 N N . THR A 1 201 ? 11.403 -58.555 -12.022 1.00 91.44 201 THR A N 1
ATOM 1630 C CA . THR A 1 201 ? 12.743 -58.992 -11.583 1.00 91.44 201 THR A CA 1
ATOM 1631 C C . THR A 1 201 ? 13.539 -57.912 -10.852 1.00 91.44 201 THR A C 1
ATOM 1633 O O . THR A 1 201 ? 14.532 -58.221 -10.200 1.00 91.44 201 THR A O 1
ATOM 1636 N N . GLY A 1 202 ? 13.156 -56.638 -10.988 1.00 88.75 202 GLY A N 1
ATOM 1637 C CA . GLY A 1 202 ? 13.923 -55.485 -10.506 1.00 88.75 202 GLY A CA 1
ATOM 1638 C C . GLY A 1 202 ? 15.255 -55.263 -11.234 1.00 88.75 202 GLY A C 1
ATOM 1639 O O . GLY A 1 202 ? 15.989 -54.335 -10.890 1.00 88.75 202 GLY A O 1
ATOM 1640 N N . ASN A 1 203 ? 15.583 -56.090 -12.233 1.00 86.19 203 ASN A N 1
ATOM 1641 C CA . ASN A 1 203 ? 16.848 -56.037 -12.950 1.00 86.19 203 ASN A CA 1
ATOM 1642 C C . ASN A 1 203 ? 16.665 -55.424 -14.340 1.00 86.19 203 ASN A C 1
ATOM 1644 O O . ASN A 1 203 ? 15.817 -55.859 -15.119 1.00 86.19 203 ASN A O 1
ATOM 1648 N N . LEU A 1 204 ? 17.461 -54.400 -14.645 1.00 84.62 204 LEU A N 1
ATOM 1649 C CA . LEU A 1 204 ? 17.447 -53.724 -15.938 1.00 84.62 204 LEU A CA 1
ATOM 1650 C C . LEU A 1 204 ? 18.684 -54.156 -16.730 1.00 84.62 204 LEU A C 1
ATOM 1652 O O . LEU A 1 204 ? 19.803 -53.762 -16.401 1.00 84.62 204 LEU A O 1
ATOM 1656 N N . GLU A 1 205 ? 18.476 -54.982 -17.753 1.00 81.44 205 GLU A N 1
ATOM 1657 C CA . GLU A 1 205 ? 19.553 -55.527 -18.584 1.00 81.44 205 GLU A CA 1
ATOM 1658 C C . GLU A 1 205 ? 20.325 -54.420 -19.308 1.00 81.44 205 GLU A C 1
ATOM 1660 O O . GLU A 1 205 ? 19.743 -53.605 -20.028 1.00 81.44 205 GLU A O 1
ATOM 1665 N N . ALA A 1 206 ? 21.651 -54.407 -19.140 1.00 79.75 206 ALA A N 1
ATOM 1666 C CA . ALA A 1 206 ? 22.520 -53.433 -19.786 1.00 79.75 206 ALA A CA 1
ATOM 1667 C C . ALA A 1 206 ? 22.398 -53.520 -21.317 1.00 79.75 206 ALA A C 1
ATOM 1669 O O . ALA A 1 206 ? 22.563 -54.586 -21.900 1.00 79.75 206 ALA A O 1
ATOM 1670 N N . GLY A 1 207 ? 22.136 -52.381 -21.965 1.00 75.25 207 GLY A N 1
ATOM 1671 C CA . GLY A 1 207 ? 21.948 -52.312 -23.419 1.00 75.25 207 GLY A CA 1
ATOM 1672 C C . GLY A 1 207 ? 20.511 -52.561 -23.891 1.00 75.25 207 GLY A C 1
ATOM 1673 O O . GLY A 1 207 ? 20.288 -52.680 -25.094 1.00 75.25 207 GLY A O 1
ATOM 1674 N N . GLY A 1 208 ? 19.533 -52.616 -22.980 1.00 79.75 208 GLY A N 1
ATOM 1675 C CA . GLY A 1 208 ? 18.120 -52.691 -23.352 1.00 79.75 208 GLY A CA 1
ATOM 1676 C C . GLY A 1 208 ? 17.610 -51.450 -24.114 1.00 79.75 208 GLY A C 1
ATOM 1677 O O . GLY A 1 208 ? 18.314 -50.446 -24.235 1.00 79.75 208 GLY A O 1
ATOM 1678 N N . PRO A 1 209 ? 16.362 -51.482 -24.624 1.00 84.62 209 PRO A N 1
ATOM 1679 C CA . PRO A 1 209 ? 15.770 -50.430 -25.464 1.00 84.62 209 PRO A CA 1
ATOM 1680 C C . PRO A 1 209 ? 15.336 -49.180 -24.663 1.00 84.62 209 PRO A C 1
ATOM 1682 O O . PRO A 1 209 ? 14.191 -48.720 -24.728 1.00 84.62 209 PRO A O 1
ATOM 1685 N N . TYR A 1 210 ? 16.270 -48.612 -23.906 1.00 87.69 210 TYR A N 1
ATOM 1686 C CA . TYR A 1 210 ? 16.118 -47.421 -23.079 1.00 87.69 210 TYR A CA 1
ATOM 1687 C C . TYR A 1 210 ? 17.383 -46.548 -23.160 1.00 87.69 210 TYR A C 1
ATOM 1689 O O . TYR A 1 210 ? 18.473 -47.013 -23.484 1.00 87.69 210 TYR A O 1
ATOM 1697 N N . LEU A 1 211 ? 17.238 -45.260 -22.867 1.00 89.62 211 LEU A N 1
ATOM 1698 C CA . LEU A 1 211 ? 18.305 -44.257 -22.918 1.00 89.62 211 LEU A CA 1
ATOM 1699 C C . LEU A 1 211 ? 18.447 -43.590 -21.553 1.00 89.62 211 LEU A C 1
ATOM 1701 O O . LEU A 1 211 ? 17.496 -43.559 -20.774 1.00 89.62 211 LEU A O 1
ATOM 1705 N N . GLN A 1 212 ? 19.608 -43.011 -21.245 1.00 92.00 212 GLN A N 1
ATOM 1706 C CA . GLN A 1 212 ? 19.709 -42.181 -20.044 1.00 92.00 212 GLN A CA 1
ATOM 1707 C C . GLN A 1 212 ? 18.944 -40.865 -20.251 1.00 92.00 212 GLN A C 1
ATOM 1709 O O . GLN A 1 212 ? 19.028 -40.249 -21.312 1.00 92.00 212 GLN A O 1
ATOM 1714 N N . ALA A 1 213 ? 18.240 -40.382 -19.227 1.00 92.31 213 ALA A N 1
ATOM 1715 C CA . ALA A 1 213 ? 17.424 -39.171 -19.332 1.00 92.31 213 ALA A CA 1
ATOM 1716 C C . ALA A 1 213 ? 18.207 -37.933 -19.811 1.00 92.31 213 ALA A C 1
ATOM 1718 O O . ALA A 1 213 ? 17.719 -37.183 -20.650 1.00 92.31 213 ALA A O 1
ATOM 1719 N N . PHE A 1 214 ? 19.438 -37.728 -19.331 1.00 93.12 214 PHE A N 1
ATOM 1720 C CA . PHE A 1 214 ? 20.272 -36.592 -19.750 1.00 93.12 214 PHE A CA 1
ATOM 1721 C C . PHE A 1 214 ? 20.801 -36.730 -21.178 1.00 93.12 214 PHE A C 1
ATOM 1723 O O . PHE A 1 214 ? 20.953 -35.731 -21.877 1.00 93.12 214 PHE A O 1
ATOM 1730 N N . GLU A 1 215 ? 21.035 -37.963 -21.622 1.00 91.06 215 GLU A N 1
ATOM 1731 C CA . GLU A 1 215 ? 21.369 -38.269 -23.011 1.00 91.06 215 GLU A CA 1
ATOM 1732 C C . GLU A 1 215 ? 20.186 -37.921 -23.928 1.00 91.06 215 GLU A C 1
ATOM 1734 O O . GLU A 1 215 ? 20.364 -37.182 -24.894 1.00 91.06 215 GLU A O 1
ATOM 1739 N N . PHE A 1 216 ? 18.962 -38.309 -23.549 1.00 91.62 216 PHE A N 1
ATOM 1740 C CA . PHE A 1 216 ? 17.734 -37.921 -24.253 1.00 91.62 216 PHE A CA 1
ATOM 1741 C C . PHE A 1 216 ? 17.515 -36.398 -24.277 1.00 91.62 216 PHE A C 1
ATOM 1743 O O . PHE A 1 216 ? 17.280 -35.821 -25.340 1.00 91.62 216 PHE A O 1
ATOM 1750 N N . ILE A 1 217 ? 17.650 -35.712 -23.135 1.00 91.81 217 ILE A N 1
ATOM 1751 C CA . ILE A 1 217 ? 17.537 -34.245 -23.073 1.00 91.81 217 ILE A CA 1
ATOM 1752 C C . ILE A 1 217 ? 18.573 -33.599 -23.997 1.00 91.81 217 ILE A C 1
ATOM 1754 O O . ILE A 1 217 ? 18.229 -32.666 -24.725 1.00 91.81 217 ILE A O 1
ATOM 1758 N N . GLY A 1 218 ? 19.807 -34.110 -24.021 1.00 91.12 218 GLY A N 1
ATOM 1759 C CA . GLY A 1 218 ? 20.880 -33.650 -24.904 1.00 91.12 218 GLY A CA 1
ATOM 1760 C C . GLY A 1 218 ? 20.525 -33.691 -26.394 1.00 91.12 218 GLY A C 1
ATOM 1761 O O . GLY A 1 218 ? 20.999 -32.843 -27.147 1.00 91.12 218 GLY A O 1
ATOM 1762 N N . MET A 1 219 ? 19.639 -34.596 -26.821 1.00 88.25 219 MET A N 1
ATOM 1763 C CA . MET A 1 219 ? 19.172 -34.690 -28.213 1.00 88.25 219 MET A CA 1
ATOM 1764 C C . MET A 1 219 ? 18.159 -33.591 -28.591 1.00 88.25 219 MET A C 1
ATOM 1766 O O . MET A 1 219 ? 18.007 -33.242 -29.769 1.00 88.25 219 MET A O 1
ATOM 1770 N N . THR A 1 220 ? 17.476 -32.995 -27.610 1.00 87.50 220 THR A N 1
ATOM 1771 C CA . THR A 1 220 ? 16.498 -31.921 -27.850 1.00 87.50 220 THR A CA 1
ATOM 1772 C C . THR A 1 220 ? 17.171 -30.629 -28.334 1.00 87.50 220 THR A C 1
ATOM 1774 O O . THR A 1 220 ? 18.371 -30.410 -28.148 1.00 87.50 220 THR A O 1
ATOM 1777 N N . LYS A 1 221 ? 16.404 -29.716 -28.953 1.00 85.44 221 LYS A N 1
ATOM 1778 C CA . LYS A 1 221 ? 16.929 -28.397 -29.368 1.00 85.44 221 LYS A CA 1
ATOM 1779 C C . LYS A 1 221 ? 17.523 -27.624 -28.183 1.00 85.44 221 LYS A C 1
ATOM 1781 O O . LYS A 1 221 ? 18.582 -27.014 -28.317 1.00 85.44 221 LYS A O 1
ATOM 1786 N N . ILE A 1 222 ? 16.860 -27.676 -27.025 1.00 86.56 222 ILE A N 1
ATOM 1787 C CA . ILE A 1 222 ? 17.308 -26.964 -25.826 1.00 86.56 222 ILE A CA 1
ATOM 1788 C C . ILE A 1 222 ? 18.539 -27.631 -25.205 1.00 86.56 222 ILE A C 1
ATOM 1790 O O . ILE A 1 222 ? 19.499 -26.939 -24.875 1.00 86.56 222 ILE A O 1
ATOM 1794 N N . GLY A 1 223 ? 18.580 -28.964 -25.146 1.00 88.50 223 GLY A N 1
ATOM 1795 C CA . GLY A 1 223 ? 19.742 -29.685 -24.630 1.00 88.50 223 GLY A CA 1
ATOM 1796 C C . GLY A 1 223 ? 20.997 -29.471 -25.468 1.00 88.50 223 GLY A C 1
ATOM 1797 O O . GLY A 1 223 ? 22.061 -29.228 -24.899 1.00 88.50 223 GLY A O 1
ATOM 1798 N N . ARG A 1 224 ? 20.871 -29.431 -26.803 1.00 90.88 224 ARG A N 1
ATOM 1799 C CA . ARG A 1 224 ? 21.981 -29.061 -27.698 1.00 90.88 224 ARG A CA 1
ATOM 1800 C C . ARG A 1 224 ? 22.480 -27.639 -27.448 1.00 90.88 224 ARG A C 1
ATOM 1802 O O . ARG A 1 224 ? 23.689 -27.437 -27.361 1.00 90.88 224 ARG A O 1
ATOM 1809 N N . LYS A 1 225 ? 21.571 -26.670 -27.266 1.00 90.94 225 LYS A N 1
ATOM 1810 C CA . LYS A 1 225 ? 21.924 -25.271 -26.951 1.00 90.94 225 LYS A CA 1
ATOM 1811 C C . LYS A 1 225 ? 22.766 -25.165 -25.676 1.00 90.94 225 LYS A C 1
ATOM 1813 O O . LYS A 1 225 ? 23.729 -24.406 -25.647 1.00 90.94 225 LYS A O 1
ATOM 1818 N N . PHE A 1 226 ? 22.430 -25.947 -24.651 1.00 92.12 226 PHE A N 1
ATOM 1819 C CA . PHE A 1 226 ? 23.138 -25.958 -23.367 1.00 92.12 226 PHE A CA 1
ATOM 1820 C C . PHE A 1 226 ? 24.218 -27.047 -23.255 1.00 92.12 226 PHE A C 1
ATOM 1822 O O . PHE A 1 226 ? 24.773 -27.240 -22.178 1.00 92.12 226 PHE A O 1
ATOM 1829 N N . LYS A 1 227 ? 24.548 -27.740 -24.357 1.00 92.19 227 LYS A N 1
ATOM 1830 C CA . LYS A 1 227 ? 25.570 -28.803 -24.423 1.00 92.19 227 LYS A CA 1
ATOM 1831 C C . LYS A 1 227 ? 25.389 -29.890 -23.351 1.00 92.19 227 LYS A C 1
ATOM 1833 O O . LYS A 1 227 ? 26.368 -30.377 -22.785 1.00 92.19 227 LYS A O 1
ATOM 1838 N N . ILE A 1 228 ? 24.141 -30.269 -23.078 1.00 91.44 228 ILE A N 1
ATOM 1839 C CA . ILE A 1 228 ? 23.812 -31.319 -22.108 1.00 91.44 228 ILE A CA 1
ATOM 1840 C C . ILE A 1 228 ? 24.318 -32.665 -22.640 1.00 91.44 228 ILE A C 1
ATOM 1842 O O . ILE A 1 228 ? 24.079 -33.013 -23.796 1.00 91.44 228 ILE A O 1
ATOM 1846 N N . LYS A 1 229 ? 25.031 -33.410 -21.792 1.00 91.69 229 LYS A N 1
ATOM 1847 C CA . LYS A 1 229 ? 25.601 -34.727 -22.099 1.00 91.69 229 LYS A CA 1
ATOM 1848 C C . LYS A 1 229 ? 25.141 -35.760 -21.075 1.00 91.69 229 LYS A C 1
ATOM 1850 O O . LYS A 1 229 ? 24.628 -35.409 -20.013 1.00 91.69 229 LYS A O 1
ATOM 1855 N N . LYS A 1 230 ? 25.375 -37.032 -21.398 1.00 89.56 230 LYS A N 1
ATOM 1856 C CA . LYS A 1 230 ? 25.220 -38.165 -20.484 1.00 89.56 230 LYS A CA 1
ATOM 1857 C C . LYS A 1 230 ? 25.954 -37.900 -19.161 1.00 89.56 230 LYS A C 1
ATOM 1859 O O . LYS A 1 230 ? 27.080 -37.404 -19.164 1.00 89.56 230 LYS A O 1
ATOM 1864 N N . THR A 1 231 ? 25.313 -38.219 -18.045 1.00 91.00 231 THR A N 1
ATOM 1865 C CA . THR A 1 231 ? 25.829 -38.035 -16.680 1.00 91.00 231 THR A CA 1
ATOM 1866 C C . THR A 1 231 ? 25.999 -39.387 -15.977 1.00 91.00 231 THR A C 1
ATOM 1868 O O . THR A 1 231 ? 25.799 -40.437 -16.579 1.00 91.00 231 THR A O 1
ATOM 1871 N N . ALA A 1 232 ? 26.350 -39.393 -14.689 1.00 90.50 232 ALA A N 1
ATOM 1872 C CA . ALA A 1 232 ? 26.360 -40.606 -13.859 1.00 90.50 232 ALA A CA 1
ATOM 1873 C C . ALA A 1 232 ? 24.961 -40.998 -13.324 1.00 90.50 232 ALA A C 1
ATOM 1875 O O . ALA A 1 232 ? 24.839 -41.894 -12.491 1.00 90.50 232 ALA A O 1
ATOM 1876 N N . SER A 1 233 ? 23.893 -40.317 -13.762 1.00 89.06 233 SER A N 1
ATOM 1877 C CA . SER A 1 233 ? 22.535 -40.566 -13.272 1.00 89.06 233 SER A CA 1
ATOM 1878 C C . SER A 1 233 ? 22.023 -41.959 -13.660 1.00 89.06 233 SER A C 1
ATOM 1880 O O . SER A 1 233 ? 22.187 -42.406 -14.795 1.00 89.06 233 SER A O 1
ATOM 1882 N N . ARG A 1 234 ? 21.326 -42.621 -12.730 1.00 89.12 234 ARG A N 1
ATOM 1883 C CA . ARG A 1 234 ? 20.619 -43.895 -12.960 1.00 89.12 234 ARG A CA 1
ATOM 1884 C C . ARG A 1 234 ? 19.169 -43.696 -13.429 1.00 89.12 234 ARG A C 1
ATOM 1886 O O . ARG A 1 234 ? 18.350 -44.595 -13.280 1.00 89.12 234 ARG A O 1
ATOM 1893 N N . LEU A 1 235 ? 18.843 -42.513 -13.954 1.00 90.88 235 LEU A N 1
ATOM 1894 C CA . LEU A 1 235 ? 17.531 -42.203 -14.513 1.00 90.88 235 LEU A CA 1
ATOM 1895 C C . LEU A 1 235 ? 17.495 -42.544 -16.005 1.00 90.88 235 LEU A C 1
ATOM 1897 O O . LEU A 1 235 ? 18.263 -41.988 -16.798 1.00 90.88 235 LEU A O 1
ATOM 1901 N N . PHE A 1 236 ? 16.570 -43.422 -16.380 1.00 90.31 236 PHE A N 1
ATOM 1902 C CA . PHE A 1 236 ? 16.415 -43.919 -17.742 1.00 90.31 236 PHE A CA 1
ATOM 1903 C C . PHE A 1 236 ? 15.028 -43.610 -18.296 1.00 90.31 236 PHE A C 1
ATOM 1905 O O . PHE A 1 236 ? 14.056 -43.472 -17.557 1.00 90.31 236 PHE A O 1
ATOM 1912 N N . VAL A 1 237 ? 14.961 -43.492 -19.615 1.00 91.06 237 VAL A N 1
ATOM 1913 C CA . VAL A 1 237 ? 13.772 -43.151 -20.389 1.00 91.06 237 VAL A CA 1
ATOM 1914 C C . VAL A 1 237 ? 13.607 -44.201 -21.479 1.00 91.06 237 VAL A C 1
ATOM 1916 O O . VAL A 1 237 ? 14.582 -44.603 -22.116 1.00 91.06 237 VAL A O 1
ATOM 1919 N N . THR A 1 238 ? 12.382 -44.668 -21.699 1.00 88.75 238 THR A N 1
ATOM 1920 C CA . THR A 1 238 ? 12.105 -45.662 -22.740 1.00 88.75 238 THR A CA 1
ATOM 1921 C C . THR A 1 238 ? 12.154 -45.023 -24.125 1.00 88.75 238 THR A C 1
ATOM 1923 O O . THR A 1 238 ? 11.897 -43.828 -24.296 1.00 88.75 238 THR A O 1
ATOM 1926 N N . ARG A 1 239 ? 12.455 -45.820 -25.154 1.00 82.56 239 ARG A N 1
ATOM 1927 C CA . ARG A 1 239 ? 12.451 -45.324 -26.538 1.00 82.56 239 ARG A CA 1
ATOM 1928 C C . ARG A 1 239 ? 11.072 -44.814 -26.979 1.00 82.56 239 ARG A C 1
ATOM 1930 O O . ARG A 1 239 ? 10.989 -43.886 -27.776 1.00 82.56 239 ARG A O 1
ATOM 1937 N N . GLU A 1 240 ? 10.000 -45.391 -26.445 1.00 84.31 240 GLU A N 1
ATOM 1938 C CA . GLU A 1 240 ? 8.620 -44.981 -26.738 1.00 84.31 240 GLU A CA 1
ATOM 1939 C C . GLU A 1 240 ? 8.316 -43.597 -26.156 1.00 84.31 240 GLU A C 1
ATOM 1941 O O . GLU A 1 240 ? 7.717 -42.765 -26.833 1.00 84.31 240 GLU A O 1
ATOM 1946 N N . PHE A 1 241 ? 8.813 -43.308 -24.947 1.00 85.38 241 PHE A N 1
ATOM 1947 C CA . PHE A 1 241 ? 8.697 -41.982 -24.339 1.00 85.38 241 PHE A CA 1
ATOM 1948 C C . PHE A 1 241 ? 9.437 -40.910 -25.149 1.00 85.38 241 PHE A C 1
ATOM 1950 O O . PHE A 1 241 ? 8.989 -39.769 -25.228 1.00 85.38 241 PHE A O 1
ATOM 1957 N N . ALA A 1 242 ? 10.553 -41.269 -25.786 1.00 83.19 242 ALA A N 1
ATOM 1958 C CA . ALA A 1 242 ? 11.286 -40.354 -26.653 1.00 83.19 242 ALA A CA 1
ATOM 1959 C C . ALA A 1 242 ? 10.553 -40.035 -27.975 1.00 83.19 242 ALA A C 1
ATOM 1961 O O . ALA A 1 242 ? 10.803 -38.984 -28.560 1.00 83.19 242 ALA A O 1
ATOM 1962 N N . ASN A 1 243 ? 9.642 -40.905 -28.433 1.00 81.25 243 ASN A N 1
ATOM 1963 C CA . ASN A 1 243 ? 9.064 -40.879 -29.783 1.00 81.25 243 ASN A CA 1
ATOM 1964 C C . ASN A 1 243 ? 7.527 -40.836 -29.776 1.00 81.25 243 ASN A C 1
ATOM 1966 O O . ASN A 1 243 ? 6.862 -41.650 -30.411 1.00 81.25 243 ASN A O 1
ATOM 1970 N N . THR A 1 244 ? 6.935 -39.874 -29.075 1.00 81.12 244 THR A N 1
ATOM 1971 C CA . THR A 1 244 ? 5.476 -39.816 -28.870 1.00 81.12 244 THR A CA 1
ATOM 1972 C C . THR A 1 244 ? 4.669 -39.340 -30.083 1.00 81.12 244 THR A C 1
ATOM 1974 O O . THR A 1 244 ? 3.450 -39.512 -30.104 1.00 81.12 244 THR A O 1
ATOM 1977 N N . THR A 1 245 ? 5.310 -38.769 -31.108 1.00 84.00 245 THR A N 1
ATOM 1978 C CA . THR A 1 245 ? 4.626 -38.159 -32.262 1.00 84.00 245 THR A CA 1
ATOM 1979 C C . THR A 1 245 ? 5.198 -38.641 -33.592 1.00 84.00 245 THR A C 1
ATOM 1981 O O . THR A 1 245 ? 6.391 -38.924 -33.704 1.00 84.00 245 THR A O 1
ATOM 1984 N N . VAL A 1 246 ? 4.346 -38.735 -34.614 1.00 78.44 246 VAL A N 1
ATOM 1985 C CA . VAL A 1 246 ? 4.772 -39.041 -35.983 1.00 78.44 246 VAL A CA 1
ATOM 1986 C C . VAL A 1 246 ? 5.339 -37.767 -36.603 1.00 78.44 246 VAL A C 1
ATOM 1988 O O . VAL A 1 246 ? 4.607 -36.816 -36.887 1.00 78.44 246 VAL A O 1
ATOM 1991 N N . HIS A 1 247 ? 6.649 -37.736 -36.837 1.00 65.19 247 HIS A N 1
ATOM 1992 C CA . HIS A 1 247 ? 7.265 -36.664 -37.609 1.00 65.19 247 HIS A CA 1
ATOM 1993 C C . HIS A 1 247 ? 6.864 -36.816 -39.078 1.00 65.19 247 HIS A C 1
ATOM 1995 O O . HIS A 1 247 ? 7.469 -37.578 -39.825 1.00 65.19 247 HIS A O 1
ATOM 2001 N N . THR A 1 248 ? 5.830 -36.089 -39.506 1.00 49.38 248 THR A N 1
ATOM 2002 C CA . THR A 1 248 ? 5.557 -35.933 -40.938 1.00 49.38 248 THR A CA 1
ATOM 2003 C C . THR A 1 248 ? 6.679 -35.066 -41.496 1.00 49.38 248 THR A C 1
ATOM 2005 O O . THR A 1 248 ? 6.726 -33.864 -41.231 1.00 49.38 248 THR A O 1
ATOM 2008 N N . THR A 1 249 ? 7.632 -35.665 -42.208 1.00 44.69 249 THR A N 1
ATOM 2009 C CA . THR A 1 249 ? 8.723 -34.959 -42.889 1.00 44.69 249 THR A CA 1
ATOM 2010 C C . THR A 1 249 ? 8.158 -34.050 -43.977 1.00 44.69 249 THR A C 1
ATOM 2012 O O . THR A 1 249 ? 8.138 -34.389 -45.156 1.00 44.69 249 THR A O 1
ATOM 2015 N N . ARG A 1 250 ? 7.720 -32.848 -43.599 1.00 39.34 250 ARG A N 1
ATOM 2016 C CA . ARG A 1 250 ? 7.717 -31.702 -44.507 1.00 39.34 250 ARG A CA 1
ATOM 2017 C C . ARG A 1 250 ? 9.079 -31.024 -44.374 1.00 39.34 250 ARG A C 1
ATOM 2019 O O . ARG A 1 250 ? 9.286 -30.199 -43.494 1.00 39.34 250 ARG A O 1
ATOM 2026 N N . GLY A 1 251 ? 10.006 -31.433 -45.240 1.00 37.31 251 GLY A N 1
ATOM 2027 C CA . GLY A 1 251 ? 11.238 -30.696 -45.526 1.00 37.31 251 GLY A CA 1
ATOM 2028 C C . GLY A 1 251 ? 12.358 -30.817 -44.491 1.00 37.31 251 GLY A C 1
ATOM 2029 O O . GLY A 1 251 ? 12.798 -29.812 -43.948 1.00 37.31 251 GLY A O 1
ATOM 2030 N N . MET A 1 252 ? 12.880 -32.022 -44.265 1.00 32.62 252 MET A N 1
ATOM 2031 C CA . MET A 1 252 ? 14.263 -32.198 -43.806 1.00 32.62 252 MET A CA 1
ATOM 2032 C C . MET A 1 252 ? 14.850 -33.401 -44.545 1.00 32.62 252 MET A C 1
ATOM 2034 O O . MET A 1 252 ? 14.221 -34.455 -44.591 1.00 32.62 252 MET A O 1
ATOM 2038 N N . GLY A 1 253 ? 15.999 -33.185 -45.195 1.00 30.02 253 GLY A N 1
ATOM 2039 C CA . GLY A 1 253 ? 16.723 -34.184 -45.982 1.00 30.02 253 GLY A CA 1
ATOM 2040 C C . GLY A 1 253 ? 17.104 -35.432 -45.176 1.00 30.02 253 GLY A C 1
ATOM 2041 O O . GLY A 1 253 ? 16.966 -35.441 -43.951 1.00 30.02 253 GLY A O 1
ATOM 2042 N N . PRO A 1 254 ? 17.547 -36.496 -45.866 1.00 30.62 254 PRO A N 1
ATOM 2043 C CA . PRO A 1 254 ? 17.666 -37.828 -45.292 1.00 30.62 254 PRO A CA 1
ATOM 2044 C C . PRO A 1 254 ? 18.628 -37.827 -44.100 1.00 30.62 254 PRO A C 1
ATOM 2046 O O . PRO A 1 254 ? 19.790 -37.452 -44.222 1.00 30.62 254 PRO A O 1
ATOM 2049 N N . LEU A 1 255 ? 18.127 -38.263 -42.942 1.00 35.12 255 LEU A N 1
ATOM 2050 C CA . LEU A 1 255 ? 18.973 -38.773 -41.872 1.00 35.12 255 LEU A CA 1
ATOM 2051 C C . LEU A 1 255 ? 19.507 -40.115 -42.359 1.00 35.12 255 LEU A C 1
ATOM 2053 O O . LEU A 1 255 ? 18.754 -41.081 -42.487 1.00 35.12 255 LEU A O 1
ATOM 2057 N N . GLU A 1 256 ? 20.790 -40.115 -42.696 1.00 31.30 256 GLU A N 1
ATOM 2058 C CA . GLU A 1 256 ? 21.545 -41.298 -43.072 1.00 31.30 256 GLU A CA 1
ATOM 2059 C C . GLU A 1 256 ? 21.351 -42.410 -42.037 1.00 31.30 256 GLU A C 1
ATOM 2061 O O . GLU A 1 256 ? 21.448 -42.219 -40.823 1.00 31.30 256 GLU A O 1
ATOM 2066 N N . SER A 1 257 ? 21.044 -43.584 -42.572 1.00 31.92 257 SER A N 1
ATOM 2067 C CA . SER A 1 257 ? 21.078 -44.872 -41.904 1.00 31.92 257 SER A CA 1
ATOM 2068 C C . SER A 1 257 ? 22.434 -45.098 -41.237 1.00 31.92 257 SER A C 1
ATOM 2070 O O . SER A 1 257 ? 23.459 -45.099 -41.917 1.00 31.92 257 SER A O 1
ATOM 2072 N N . LEU A 1 258 ? 22.429 -45.367 -39.935 1.00 33.09 258 LEU A N 1
ATOM 2073 C CA . LEU A 1 258 ? 23.554 -46.000 -39.255 1.00 33.09 258 LEU A CA 1
ATOM 2074 C C . LEU A 1 258 ? 23.225 -47.484 -39.081 1.00 33.09 258 LEU A C 1
ATOM 2076 O O . LEU A 1 258 ? 22.275 -47.830 -38.373 1.00 33.09 258 LEU A O 1
ATOM 2080 N N . ASN A 1 259 ? 23.996 -48.311 -39.792 1.00 31.36 259 ASN A N 1
ATOM 2081 C CA . ASN A 1 259 ? 24.346 -49.662 -39.355 1.00 31.36 259 ASN A CA 1
ATOM 2082 C C . ASN A 1 259 ? 25.088 -49.597 -38.016 1.00 31.36 259 ASN A C 1
ATOM 2084 O O . ASN A 1 259 ? 25.823 -48.601 -37.810 1.00 31.36 259 ASN A O 1
#

pLDDT: mean 75.59, std 17.8, range [30.02, 94.44]

Radius of gyration: 35.38 Å; chains: 1; bounding box: 55×86×76 Å

Secondary structure (DSSP, 8-state):
---TTBTTTB-------HHHHHHHHHHHHHHTTTS--S-S-SPPPHHHHHHHHHHHHHHHHHHHHHHHHHHHHHHHHHHHHHHH-TTTTT-HHHHHHHHHHHS------HHHHHS--SS---------SSHHHHHHHHHHHHHHHHHTTT---TTHHHHHHHHHHTTS--------------PPBPP--SS-HHHHHHHHH----TT-SEEEHHHHHHHSHHHHHTT----S---EEEHHHH--B----SS--------